Protein 3A01 (pdb70)

Sequence (264 aa):
ARRIGHPYQNRTPPKRKKPRTSFTRIQVAELEKRFHKQKYLASAERAALARGLKMTDAQVKTWFQNRRTKWRRQTAEERRYRTTFTSFQLEELEKAFSRTHYPDVFTREELAMKIGLTEARIQVWFQNRRAKWRKHPYQNRTPPRTSFTRIQVAELEKRFHKQKYLASAERAALARGLKMTDAQVKTWFQNRRTKWRRQTAEERRYRTTFTSFQLEELEKAFSRTHYPDVFTREELAMKIGLTEARIQVWFQNRRAKWRKQEKV

B-factor: mean 56.79, std 14.03, range [27.84, 110.11]

Nearest PDB structures (foldseek):
  3a01-assembly2_E  TM=1.015E+00  e=2.907E-10  Drosophila melanogaster
  2r5z-assembly1_A  TM=8.593E-01  e=3.921E-05  Drosophila melanogaster
  2r5y-assembly1_A  TM=8.671E-01  e=7.614E-05  Drosophila melanogaster
  1p7j-assembly1_A  TM=9.303E-01  e=2.353E-04  Drosophila melanogaster
  5zjr-assembly1_A  TM=8.485E-01  e=2.060E-04  Drosophila melanogaster

Organism: Drosophila melanogaster (NCBI:txid7227)

Radius of gyration: 27.26 Å; Cα contacts (8 Å, |Δi|>4): 122; chains: 4; bounding box: 63×72×44 Å

Solvent-accessible surface area: 20828 Å² total; per-residue (Å²): 149,108,213,97,65,126,84,93,77,123,114,121,56,38,150,94,178,140,98,206,73,99,54,78,206,122,30,52,59,73,0,66,143,54,4,151,162,54,54,130,26,66,71,81,55,46,27,50,22,3,168,62,29,188,18,82,63,70,47,0,119,73,34,6,86,93,36,25,74,97,80,110,90,86,80,86,63,196,281,231,187,196,34,118,59,75,99,102,14,74,98,14,0,75,97,8,6,78,162,66,32,52,14,71,38,100,60,36,67,121,18,8,163,129,12,66,25,67,39,12,68,0,66,48,26,3,78,97,42,40,46,130,96,70,155,179,67,114,81,124,114,130,90,177,264,109,100,58,80,205,120,28,59,56,76,0,66,118,64,8,157,149,50,55,126,37,60,87,80,65,45,42,65,18,7,193,60,25,194,13,84,54,56,49,0,119,69,34,5,86,93,38,24,79,100,89,106,94,77,76,93,64,186,287,231,188,206,46,121,48,86,89,109,18,74,103,28,0,63,106,26,7,29,55,34,19,70,18,77,66,154,53,28,86,101,14,5,169,122,9,61,40,49,43,16,58,0,73,60,28,1,87,93,21,38,42,95,71,122,167,24,17,127,88

InterPro domains:
  IPR001356 Homeodomain [PF00046] (186-242)
  IPR001356 Homeodomain [PS50071] (183-243)
  IPR001356 Homeodomain [SM00389] (185-247)
  IPR001356 Homeodomain [cd00086] (186-243)
  IPR009057 Homedomain-like superfamily [SSF46689] (174-243)
  IPR017970 Homeobox, conserved site [PS00027] (218-241)
  IPR020479 Homeodomain, metazoa [PR00024] (207-218)
  IPR020479 Homeodomain, metazoa [PR00024] (222-232)
  IPR020479 Homeodomain, metazoa [PR00024] (232-241)
  IPR042247 T-cell leukemia homeobox protein 1/2/3 [PTHR45921] (30-305)

Structure (mmCIF, N/CA/C/O backbone):
data_3A01
#
_entry.id   3A01
#
_cell.length_a   70.930
_cell.length_b   85.400
_cell.length_c   110.680
_cell.angle_alpha   90.00
_cell.angle_beta   90.00
_cell.angle_gamma   90.00
#
_symmetry.space_group_name_H-M   'P 21 21 21'
#
loop_
_entity.id
_entity.type
_entity.pdbx_description
1 polymer 'Homeodomain-containing protein'
2 polymer 'Homeobox protein aristaless'
3 polymer "5'-D(*GP*GP*CP*TP*TP*AP*AP*TP*TP*AP*AP*TP*TP*GP*CP*GP*G)-3'"
4 polymer "5'-D(*CP*CP*GP*CP*AP*AP*TP*TP*AP*AP*TP*TP*AP*AP*GP*CP*C)-3'"
#
loop_
_atom_site.group_PDB
_atom_site.id
_atom_site.type_symbol
_atom_site.label_atom_id
_atom_site.label_alt_id
_atom_site.label_comp_id
_atom_site.label_asym_id
_atom_site.label_entity_id
_atom_site.label_seq_id
_atom_site.pdbx_PDB_ins_code
_atom_site.Cartn_x
_atom_site.Cartn_y
_atom_site.Cartn_z
_atom_site.occupancy
_atom_site.B_iso_or_equiv
_atom_site.auth_seq_id
_atom_site.auth_comp_id
_atom_site.auth_asym_id
_atom_site.auth_atom_id
_atom_site.pdbx_PDB_model_num
ATOM 1 N N . ALA A 1 2 ? 11.141 -9.005 1.982 1.00 78.07 170 ALA A N 1
ATOM 2 C CA . ALA A 1 2 ? 10.254 -10.149 1.619 1.00 77.80 170 ALA A CA 1
ATOM 3 C C . ALA A 1 2 ? 10.817 -10.803 0.370 1.00 77.56 170 ALA A C 1
ATOM 4 O O . ALA A 1 2 ? 10.769 -10.227 -0.719 1.00 77.98 170 ALA A O 1
ATOM 6 N N . ARG A 1 3 ? 11.386 -11.994 0.547 1.00 76.86 171 ARG A N 1
ATOM 7 C CA . ARG A 1 3 ? 11.881 -12.810 -0.556 1.00 75.72 171 ARG A CA 1
ATOM 8 C C . ARG A 1 3 ? 11.842 -14.256 -0.095 1.00 75.14 171 ARG A C 1
ATOM 9 O O . ARG A 1 3 ? 11.561 -15.176 -0.867 1.00 75.26 171 ARG A O 1
ATOM 17 N N . ARG A 1 4 ? 12.135 -14.430 1.188 1.00 74.25 172 ARG A N 1
ATOM 18 C CA . ARG A 1 4 ? 12.015 -15.711 1.883 1.00 73.28 172 ARG A CA 1
ATOM 19 C C . ARG A 1 4 ? 12.416 -16.917 1.020 1.00 71.70 172 ARG A C 1
ATOM 20 O O . ARG A 1 4 ? 11.630 -17.824 0.760 1.00 71.61 172 ARG A O 1
ATOM 28 N N . ILE A 1 5 ? 13.674 -16.858 0.583 1.00 69.63 173 ILE A N 1
ATOM 29 C CA . ILE A 1 5 ? 14.401 -17.908 -0.132 1.00 67.43 173 ILE A CA 1
ATOM 30 C C . ILE A 1 5 ? 14.631 -19.173 0.721 1.00 65.07 173 ILE A C 1
ATOM 31 O O . ILE A 1 5 ? 14.808 -19.092 1.937 1.00 65.23 173 ILE A O 1
ATOM 36 N N . GLY A 1 6 ? 14.634 -20.336 0.075 1.00 62.41 174 GLY A N 1
ATOM 37 C CA . GLY A 1 6 ? 14.749 -21.616 0.787 1.00 59.25 174 GLY A CA 1
ATOM 38 C C . GLY A 1 6 ? 16.000 -22.377 0.418 1.00 56.73 174 GLY A C 1
ATOM 39 O O . GLY A 1 6 ? 16.986 -21.774 0.052 1.00 56.69 174 GLY A O 1
ATOM 40 N N . HIS A 1 7 ? 15.948 -23.704 0.487 1.00 54.70 175 HIS A N 1
ATOM 41 C CA . HIS A 1 7 ? 17.150 -24.546 0.348 1.00 52.62 175 HIS A CA 1
ATOM 42 C C . HIS A 1 7 ? 17.413 -25.193 -1.033 1.00 51.93 175 HIS A C 1
ATOM 43 O O . HIS A 1 7 ? 16.508 -25.735 -1.673 1.00 51.67 175 HIS A O 1
ATOM 50 N N . PRO A 1 8 ? 18.676 -25.175 -1.471 1.00 51.49 176 PRO A N 1
ATOM 51 C CA . PRO A 1 8 ? 19.054 -25.590 -2.827 1.00 51.08 176 PRO A CA 1
ATOM 52 C C . PRO A 1 8 ? 18.851 -27.083 -3.042 1.00 50.75 176 PRO A C 1
ATOM 53 O O . PRO A 1 8 ? 18.945 -27.849 -2.093 1.00 50.92 176 PRO A O 1
ATOM 57 N N . TYR A 1 9 ? 18.586 -27.478 -4.285 1.00 50.88 177 TYR A N 1
ATOM 58 C CA . TYR A 1 9 ? 18.110 -28.829 -4.611 1.00 51.35 177 TYR A CA 1
ATOM 59 C C . TYR A 1 9 ? 19.170 -29.932 -4.587 1.00 51.85 177 TYR A C 1
ATOM 60 O O . TYR A 1 9 ? 18.902 -31.062 -4.152 1.00 51.18 177 TYR A O 1
ATOM 69 N N . GLN A 1 10 ? 20.363 -29.608 -5.079 1.00 52.81 178 GLN A N 1
ATOM 70 C CA . GLN A 1 10 ? 21.474 -30.577 -5.049 1.00 54.01 178 GLN A CA 1
ATOM 71 C C . GLN A 1 10 ? 21.777 -31.144 -3.656 1.00 54.04 178 GLN A C 1
ATOM 72 O O . GLN A 1 10 ? 22.140 -32.314 -3.540 1.00 54.42 178 GLN A O 1
ATOM 78 N N . ASN A 1 11 ? 21.602 -30.336 -2.611 1.00 53.86 179 ASN A N 1
ATOM 79 C CA . ASN A 1 11 ? 21.805 -30.818 -1.250 1.00 53.89 179 ASN A CA 1
ATOM 80 C C . ASN A 1 11 ? 20.737 -31.746 -0.721 1.00 54.10 179 ASN A C 1
ATOM 81 O O . ASN A 1 11 ? 20.940 -32.372 0.309 1.00 54.55 179 ASN A O 1
ATOM 86 N N . ARG A 1 12 ? 19.599 -31.829 -1.392 1.00 54.14 180 ARG A N 1
ATOM 87 C CA . ARG A 1 12 ? 18.542 -32.690 -0.902 1.00 54.60 180 ARG A CA 1
ATOM 88 C C . ARG A 1 12 ? 18.907 -34.127 -1.222 1.00 55.12 180 ARG A C 1
ATOM 89 O O . ARG A 1 12 ? 19.666 -34.370 -2.156 1.00 55.20 180 ARG A O 1
ATOM 97 N N . THR A 1 13 ? 18.394 -35.072 -0.435 1.00 55.81 181 THR A N 1
ATOM 98 C CA . THR A 1 13 ? 18.485 -36.477 -0.804 1.00 56.77 181 THR A CA 1
ATOM 99 C C . THR A 1 13 ? 17.628 -36.709 -2.052 1.00 57.61 181 THR A C 1
ATOM 100 O O . THR A 1 13 ? 16.513 -36.204 -2.140 1.00 57.83 181 THR A O 1
ATOM 104 N N . PRO A 1 14 ? 18.153 -37.452 -3.034 1.00 58.57 182 PRO A N 1
ATOM 105 C CA . PRO A 1 14 ? 17.368 -37.740 -4.215 1.00 59.59 182 PRO A CA 1
ATOM 106 C C . PRO A 1 14 ? 15.960 -38.256 -3.913 1.00 60.80 182 PRO A C 1
ATOM 107 O O . PRO A 1 14 ? 15.780 -39.054 -2.999 1.00 60.58 182 PRO A O 1
ATOM 111 N N . PRO A 1 15 ? 14.963 -37.768 -4.673 1.00 62.28 183 PRO A N 1
ATOM 112 C CA . PRO A 1 15 ? 13.558 -38.147 -4.572 1.00 63.26 183 PRO A CA 1
ATOM 113 C C . PRO A 1 15 ? 13.337 -39.628 -4.692 1.00 64.41 183 PRO A C 1
ATOM 114 O O . PRO A 1 15 ? 14.217 -40.341 -5.163 1.00 65.05 183 PRO A O 1
ATOM 118 N N . LYS A 1 16 ? 12.172 -40.078 -4.235 1.00 65.69 184 LYS A N 1
ATOM 119 C CA . LYS A 1 16 ? 11.683 -41.408 -4.529 1.00 67.01 184 LYS A CA 1
ATOM 120 C C . LYS A 1 16 ? 10.320 -41.295 -5.190 1.00 67.71 184 LYS A C 1
ATOM 121 O O . LYS A 1 16 ? 9.291 -41.364 -4.524 1.00 67.80 184 LYS A O 1
ATOM 127 N N . ARG A 1 17 ? 10.310 -41.098 -6.503 1.00 68.92 185 ARG A N 1
ATOM 128 C CA . ARG A 1 17 ? 9.044 -41.040 -7.222 1.00 70.27 185 ARG A CA 1
ATOM 129 C C . ARG A 1 17 ? 8.441 -42.437 -7.401 1.00 71.44 185 ARG A C 1
ATOM 130 O O . ARG A 1 17 ? 8.811 -43.180 -8.316 1.00 71.91 185 ARG A O 1
ATOM 138 N N . LYS A 1 18 ? 7.526 -42.798 -6.506 1.00 72.79 186 LYS A N 1
ATOM 139 C CA . LYS A 1 18 ? 6.811 -44.071 -6.622 1.00 74.02 186 LYS A CA 1
ATOM 140 C C . LYS A 1 18 ? 5.303 -43.960 -6.299 1.00 74.32 186 LYS A C 1
ATOM 141 O O . LYS A 1 18 ? 4.908 -44.028 -5.132 1.00 74.35 186 LYS A O 1
ATOM 147 N N . LYS A 1 19 ? 4.465 -43.712 -7.311 1.00 74.76 187 LYS A N 1
ATOM 148 C CA . LYS A 1 19 ? 4.886 -43.225 -8.635 1.00 75.31 187 LYS A CA 1
ATOM 149 C C . LYS A 1 19 ? 3.747 -42.650 -9.514 1.00 75.44 187 LYS A C 1
ATOM 150 O O . LYS A 1 19 ? 3.805 -41.472 -9.899 1.00 75.56 187 LYS A O 1
ATOM 156 N N . PRO A 1 20 ? 2.681 -43.451 -9.765 1.00 75.30 188 PRO A N 1
ATOM 157 C CA . PRO A 1 20 ? 2.023 -43.432 -11.086 1.00 75.11 188 PRO A CA 1
ATOM 158 C C . PRO A 1 20 ? 1.708 -42.020 -11.583 1.00 74.79 188 PRO A C 1
ATOM 159 O O . PRO A 1 20 ? 1.244 -41.184 -10.802 1.00 74.78 188 PRO A O 1
ATOM 163 N N . ARG A 1 21 ? 1.984 -41.754 -12.860 1.00 74.14 189 ARG A N 1
ATOM 164 C CA . ARG A 1 21 ? 1.728 -40.433 -13.407 1.00 73.65 189 ARG A CA 1
ATOM 165 C C . ARG A 1 21 ? 0.242 -40.242 -13.674 1.00 72.98 189 ARG A C 1
ATOM 166 O O . ARG A 1 21 ? -0.238 -40.565 -14.761 1.00 73.09 189 ARG A O 1
ATOM 174 N N . THR A 1 22 ? -0.481 -39.714 -12.690 1.00 71.93 190 THR A N 1
ATOM 175 C CA . THR A 1 22 ? -1.907 -39.412 -12.870 1.00 71.02 190 THR A CA 1
ATOM 176 C C . THR A 1 22 ? -2.138 -38.113 -13.666 1.00 70.02 190 THR A C 1
ATOM 177 O O . THR A 1 22 ? -1.240 -37.273 -13.811 1.00 70.01 190 THR A O 1
ATOM 181 N N . SER A 1 23 ? -3.342 -37.986 -14.203 1.00 68.58 191 SER A N 1
ATOM 182 C CA . SER A 1 23 ? -3.766 -36.793 -14.891 1.00 67.39 191 SER A CA 1
ATOM 183 C C . SER A 1 23 ? -5.234 -36.662 -14.597 1.00 66.72 191 SER A C 1
ATOM 184 O O . SER A 1 23 ? -6.009 -37.550 -14.932 1.00 66.98 191 SER A O 1
ATOM 187 N N . PHE A 1 24 ? -5.621 -35.564 -13.960 1.00 65.76 192 PHE A N 1
ATOM 188 C CA . PHE A 1 24 ? -7.008 -35.392 -13.519 1.00 64.47 192 PHE A CA 1
ATOM 189 C C . PHE A 1 24 ? -7.926 -35.094 -14.697 1.00 64.34 192 PHE A C 1
ATOM 190 O O . PHE A 1 24 ? -7.516 -34.431 -15.644 1.00 64.13 192 PHE A O 1
ATOM 198 N N . THR A 1 25 ? -9.149 -35.621 -14.635 1.00 64.49 193 THR A N 1
ATOM 199 C CA . THR A 1 25 ? -10.165 -35.474 -15.692 1.00 64.66 193 THR A CA 1
ATOM 200 C C . THR A 1 25 ? -10.615 -34.031 -15.750 1.00 64.72 193 THR A C 1
ATOM 201 O O . THR A 1 25 ? -10.493 -33.322 -14.755 1.00 65.21 193 THR A O 1
ATOM 205 N N . ARG A 1 26 ? -11.167 -33.593 -16.877 1.00 64.54 194 ARG A N 1
ATOM 206 C CA . ARG A 1 26 ? -11.490 -32.174 -17.005 1.00 64.80 194 ARG A CA 1
ATOM 207 C C . ARG A 1 26 ? -12.546 -31.719 -16.018 1.00 63.76 194 ARG A C 1
ATOM 208 O O . ARG A 1 26 ? -12.531 -30.558 -15.607 1.00 64.07 194 ARG A O 1
ATOM 216 N N . ILE A 1 27 ? -13.429 -32.630 -15.612 1.00 62.47 195 ILE A N 1
ATOM 217 C CA . ILE A 1 27 ? -14.419 -32.296 -14.583 1.00 61.58 195 ILE A CA 1
ATOM 218 C C . ILE A 1 27 ? -13.706 -32.091 -13.244 1.00 60.44 195 ILE A C 1
ATOM 219 O O . ILE A 1 27 ? -13.850 -31.021 -12.630 1.00 60.29 195 ILE A O 1
ATOM 224 N N . GLN A 1 28 ? -12.922 -33.094 -12.821 1.00 58.95 196 GLN A N 1
ATOM 225 C CA . GLN A 1 28 ? -12.028 -32.962 -11.672 1.00 57.28 196 GLN A CA 1
ATOM 226 C C . GLN A 1 28 ? -11.331 -31.607 -11.754 1.00 57.40 196 GLN A C 1
ATOM 227 O O . GLN A 1 28 ? -11.395 -30.807 -10.825 1.00 57.49 196 GLN A O 1
ATOM 233 N N . VAL A 1 29 ? -10.709 -31.317 -12.889 1.00 56.92 197 VAL A N 1
ATOM 234 C CA . VAL A 1 29 ? -9.977 -30.067 -13.011 1.00 56.55 197 VAL A CA 1
ATOM 235 C C . VAL A 1 29 ? -10.898 -28.854 -12.863 1.00 56.67 197 VAL A C 1
ATOM 236 O O . VAL A 1 29 ? -10.670 -28.021 -12.001 1.00 57.00 197 VAL A O 1
ATOM 240 N N . ALA A 1 30 ? -11.947 -28.779 -13.672 1.00 56.56 198 ALA A N 1
ATOM 241 C CA . ALA A 1 30 ? -12.803 -27.598 -13.684 1.00 56.63 198 ALA A CA 1
ATOM 242 C C . ALA A 1 30 ? -13.486 -27.320 -12.335 1.00 56.77 198 ALA A C 1
ATOM 243 O O . ALA A 1 30 ? -13.780 -26.163 -12.028 1.00 56.85 198 ALA A O 1
ATOM 245 N N . GLU A 1 31 ? -13.725 -28.364 -11.536 1.00 56.65 199 GLU A N 1
ATOM 246 C CA . GLU A 1 31 ? -14.236 -28.172 -10.173 1.00 56.87 199 GLU A CA 1
ATOM 247 C C . GLU A 1 31 ? -13.184 -27.529 -9.289 1.00 56.38 199 GLU A C 1
ATOM 248 O O . GLU A 1 31 ? -13.479 -26.604 -8.522 1.00 56.39 199 GLU A O 1
ATOM 254 N N . LEU A 1 32 ? -11.962 -28.046 -9.391 1.00 55.68 200 LEU A N 1
ATOM 255 C CA . LEU A 1 32 ? -10.843 -27.531 -8.633 1.00 55.22 200 LEU A CA 1
ATOM 256 C C . LEU A 1 32 ? -10.676 -26.036 -8.953 1.00 55.25 200 LEU A C 1
ATOM 257 O O . LEU A 1 32 ? -10.624 -25.194 -8.058 1.00 55.07 200 LEU A O 1
ATOM 262 N N . GLU A 1 33 ? -10.674 -25.699 -10.231 1.00 55.35 201 GLU A N 1
ATOM 263 C CA . GLU A 1 33 ? -10.541 -24.310 -10.634 1.00 55.75 201 GLU A CA 1
ATOM 264 C C . GLU A 1 33 ? -11.689 -23.446 -10.092 1.00 55.47 201 GLU A C 1
ATOM 265 O O . GLU A 1 33 ? -11.497 -22.285 -9.731 1.00 55.10 201 GLU A O 1
ATOM 271 N N . LYS A 1 34 ? -12.878 -24.036 -10.025 1.00 55.59 202 LYS A N 1
ATOM 272 C CA . LYS A 1 34 ? -14.072 -23.315 -9.601 1.00 55.67 202 LYS A CA 1
ATOM 273 C C . LYS A 1 34 ? -13.929 -22.958 -8.128 1.00 55.08 202 LYS A C 1
ATOM 274 O O . LYS A 1 34 ? -14.068 -21.790 -7.754 1.00 55.48 202 LYS A O 1
ATOM 280 N N . ARG A 1 35 ? -13.606 -23.954 -7.304 1.00 54.18 203 ARG A N 1
ATOM 281 C CA . ARG A 1 35 ? -13.301 -23.711 -5.897 1.00 53.32 203 ARG A CA 1
ATOM 282 C C . ARG A 1 35 ? -12.161 -22.710 -5.705 1.00 53.42 203 ARG A C 1
ATOM 283 O O . ARG A 1 35 ? -12.196 -21.880 -4.789 1.00 53.37 203 ARG A O 1
ATOM 291 N N . PHE A 1 36 ? -11.154 -22.789 -6.573 1.00 53.22 204 PHE A N 1
ATOM 292 C CA . PHE A 1 36 ? -9.968 -21.963 -6.428 1.00 52.93 204 PHE A CA 1
ATOM 293 C C . PHE A 1 36 ? -10.316 -20.501 -6.521 1.00 53.27 204 PHE A C 1
ATOM 294 O O . PHE A 1 36 ? -9.746 -19.666 -5.794 1.00 53.43 204 PHE A O 1
ATOM 302 N N . HIS A 1 37 ? -11.261 -20.212 -7.415 1.00 53.14 205 HIS A N 1
ATOM 303 C CA . HIS A 1 37 ? -11.691 -18.857 -7.698 1.00 53.00 205 HIS A CA 1
ATOM 304 C C . HIS A 1 37 ? -12.266 -18.181 -6.467 1.00 51.67 205 HIS A C 1
ATOM 305 O O . HIS A 1 37 ? -12.045 -16.996 -6.253 1.00 51.75 205 HIS A O 1
ATOM 312 N N . LYS A 1 38 ? -12.979 -18.923 -5.639 1.00 50.09 206 LYS A N 1
ATOM 313 C CA . LYS A 1 38 ? -13.526 -18.285 -4.454 1.00 48.90 206 LYS A CA 1
ATOM 314 C C . LYS A 1 38 ? -12.775 -18.562 -3.144 1.00 48.05 206 LYS A C 1
ATOM 315 O O . LYS A 1 38 ? -13.096 -17.980 -2.104 1.00 47.79 206 LYS A O 1
ATOM 321 N N . GLN A 1 39 ? -11.767 -19.433 -3.194 1.00 47.20 207 GLN A N 1
ATOM 322 C CA . GLN A 1 39 ? -11.073 -19.876 -1.971 1.00 46.55 207 GLN A CA 1
ATOM 323 C C . GLN A 1 39 ? -9.649 -20.326 -2.298 1.00 46.10 207 GLN A C 1
ATOM 324 O O . GLN A 1 39 ? -9.448 -21.423 -2.806 1.00 46.78 207 GLN A O 1
ATOM 330 N N . LYS A 1 40 ? -8.658 -19.495 -2.027 1.00 45.31 208 LYS A N 1
ATOM 331 C CA . LYS A 1 40 ? -7.299 -19.839 -2.435 1.00 44.75 208 LYS A CA 1
ATOM 332 C C . LYS A 1 40 ? -6.639 -20.816 -1.460 1.00 44.14 208 LYS A C 1
ATOM 333 O O . LYS A 1 40 ? -5.689 -21.502 -1.806 1.00 44.08 208 LYS A O 1
ATOM 339 N N . TYR A 1 41 ? -7.145 -20.889 -0.243 1.00 43.42 209 TYR A N 1
ATOM 340 C CA . TYR A 1 41 ? -6.594 -21.812 0.715 1.00 43.24 209 TYR A CA 1
ATOM 341 C C . TYR A 1 41 ? -7.694 -22.721 1.253 1.00 43.46 209 TYR A C 1
ATOM 342 O O . TYR A 1 41 ? -8.843 -22.311 1.384 1.00 44.24 209 TYR A O 1
ATOM 351 N N . LEU A 1 42 ? -7.347 -23.964 1.552 1.00 42.98 210 LEU A N 1
ATOM 352 C CA . LEU A 1 42 ? -8.324 -24.892 2.030 1.00 42.44 210 LEU A CA 1
ATOM 353 C C . LEU A 1 42 ? -7.834 -25.446 3.332 1.00 42.69 210 LEU A C 1
ATOM 354 O O . LEU A 1 42 ? -6.701 -25.875 3.433 1.00 43.13 210 LEU A O 1
ATOM 359 N N . ALA A 1 43 ? -8.680 -25.401 4.352 1.00 42.99 211 ALA A N 1
ATOM 360 C CA . ALA A 1 43 ? -8.377 -26.060 5.605 1.00 43.01 211 ALA A CA 1
ATOM 361 C C . ALA A 1 43 ? -8.431 -27.563 5.348 1.00 43.33 211 ALA A C 1
ATOM 362 O O . ALA A 1 43 ? -9.000 -28.004 4.339 1.00 42.79 211 ALA A O 1
ATOM 364 N N . SER A 1 44 ? -7.858 -28.340 6.264 1.00 43.63 212 SER A N 1
ATOM 365 C CA . SER A 1 44 ? -7.738 -29.766 6.039 1.00 44.45 212 SER A CA 1
ATOM 366 C C . SER A 1 44 ? -9.093 -30.481 5.927 1.00 44.90 212 SER A C 1
ATOM 367 O O . SER A 1 44 ? -9.342 -31.129 4.922 1.00 45.44 212 SER A O 1
ATOM 370 N N . ALA A 1 45 ? -9.985 -30.339 6.900 1.00 45.57 213 ALA A N 1
ATOM 371 C CA . ALA A 1 45 ? -11.306 -30.983 6.789 1.00 46.58 213 ALA A CA 1
ATOM 372 C C . ALA A 1 45 ? -12.002 -30.693 5.457 1.00 47.15 213 ALA A C 1
ATOM 373 O O . ALA A 1 45 ? -12.620 -31.584 4.862 1.00 47.45 213 ALA A O 1
ATOM 375 N N . GLU A 1 46 ? -11.895 -29.463 4.969 1.00 47.74 214 GLU A N 1
ATOM 376 C CA . GLU A 1 46 ? -12.632 -29.126 3.761 1.00 48.54 214 GLU A CA 1
ATOM 377 C C . GLU A 1 46 ? -11.873 -29.557 2.533 1.00 48.55 214 GLU A C 1
ATOM 378 O O . GLU A 1 46 ? -12.426 -29.612 1.438 1.00 49.03 214 GLU A O 1
ATOM 384 N N . ARG A 1 47 ? -10.602 -29.859 2.716 1.00 48.66 215 ARG A N 1
ATOM 385 C CA . ARG A 1 47 ? -9.826 -30.423 1.634 1.00 49.36 215 ARG A CA 1
ATOM 386 C C . ARG A 1 47 ? -10.283 -31.880 1.499 1.00 49.52 215 ARG A C 1
ATOM 387 O O . ARG A 1 47 ? -10.614 -32.354 0.413 1.00 48.81 215 ARG A O 1
ATOM 395 N N . ALA A 1 48 ? -10.331 -32.554 2.643 1.00 50.31 216 ALA A N 1
ATOM 396 C CA . ALA A 1 48 ? -10.826 -33.918 2.745 1.00 50.86 216 ALA A CA 1
ATOM 397 C C . ALA A 1 48 ? -12.144 -34.041 1.979 1.00 51.05 216 ALA A C 1
ATOM 398 O O . ALA A 1 48 ? -12.275 -34.896 1.097 1.00 51.30 216 ALA A O 1
ATOM 400 N N . ALA A 1 49 ? -13.092 -33.150 2.265 1.00 51.06 217 ALA A N 1
ATOM 401 C CA . ALA A 1 49 ? -14.392 -33.215 1.594 1.00 50.85 217 ALA A CA 1
ATOM 402 C C . ALA A 1 49 ? -14.251 -32.968 0.124 1.00 50.35 217 ALA A C 1
ATOM 403 O O . ALA A 1 49 ? -14.863 -33.655 -0.658 1.00 50.94 217 ALA A O 1
ATOM 405 N N . LEU A 1 50 ? -13.446 -31.999 -0.274 1.00 50.08 218 LEU A N 1
ATOM 406 C CA . LEU A 1 50 ? -13.369 -31.711 -1.697 1.00 50.00 218 LEU A CA 1
ATOM 407 C C . LEU A 1 50 ? -12.858 -32.933 -2.449 1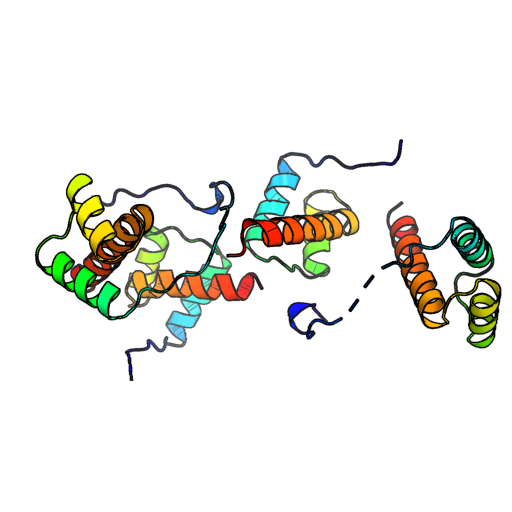.00 50.33 218 LEU A C 1
ATOM 408 O O . LEU A 1 50 ? -13.369 -33.274 -3.516 1.00 50.36 218 LEU A O 1
ATOM 413 N N . ALA A 1 51 ? -11.882 -33.614 -1.856 1.00 50.90 219 ALA A N 1
ATOM 414 C CA . ALA A 1 51 ? -11.269 -34.786 -2.467 1.00 51.22 219 ALA A CA 1
ATOM 415 C C . ALA A 1 51 ? -12.259 -35.919 -2.527 1.00 51.75 219 ALA A C 1
ATOM 416 O O . ALA A 1 51 ? -12.491 -36.518 -3.591 1.00 51.60 219 ALA A O 1
ATOM 418 N N . ARG A 1 52 ? -12.861 -36.190 -1.377 1.00 52.34 220 ARG A N 1
ATOM 419 C CA . ARG A 1 52 ? -13.743 -37.318 -1.242 1.00 53.28 220 ARG A CA 1
ATOM 420 C C . ARG A 1 52 ? -14.858 -37.213 -2.271 1.00 53.26 220 ARG A C 1
ATOM 421 O O . ARG A 1 52 ? -15.375 -38.229 -2.722 1.00 53.74 220 ARG A O 1
ATOM 429 N N . GLY A 1 53 ? -15.176 -35.989 -2.686 1.00 53.00 221 GLY A N 1
ATOM 430 C CA . GLY A 1 53 ? -16.260 -35.753 -3.641 1.00 52.80 221 GLY A CA 1
ATOM 431 C C . GLY A 1 53 ? -15.802 -35.582 -5.068 1.00 53.03 221 GLY A C 1
ATOM 432 O O . GLY A 1 53 ? -16.605 -35.313 -5.963 1.00 52.81 221 GLY A O 1
ATOM 433 N N . LEU A 1 54 ? -14.497 -35.717 -5.282 1.00 53.27 222 LEU A N 1
ATOM 434 C CA . LEU A 1 54 ? -13.938 -35.722 -6.632 1.00 53.06 222 LEU A CA 1
ATOM 435 C C . LEU A 1 54 ? -13.129 -36.996 -6.836 1.00 52.98 222 LEU A C 1
ATOM 436 O O . LEU A 1 54 ? -12.403 -37.142 -7.819 1.00 52.55 222 LEU A O 1
ATOM 441 N N . LYS A 1 55 ? -13.288 -37.911 -5.881 1.00 53.32 223 LYS A N 1
ATOM 442 C CA . LYS A 1 55 ? -12.582 -39.199 -5.834 1.00 53.66 223 LYS A CA 1
ATOM 443 C C . LYS A 1 55 ? -11.107 -39.047 -6.194 1.00 53.13 223 LYS A C 1
ATOM 444 O O . LYS A 1 55 ? -10.581 -39.731 -7.087 1.00 53.04 223 LYS A O 1
ATOM 450 N N . MET A 1 56 ? -10.470 -38.109 -5.496 1.00 52.10 224 MET A N 1
ATOM 451 C CA . MET A 1 56 ? -9.042 -37.958 -5.509 1.00 51.29 224 MET A CA 1
ATOM 452 C C . MET A 1 56 ? -8.596 -38.209 -4.096 1.00 51.28 224 MET A C 1
ATOM 453 O O . MET A 1 56 ? -9.427 -38.225 -3.195 1.00 51.17 224 MET A O 1
ATOM 458 N N . THR A 1 57 ? -7.295 -38.410 -3.898 1.00 51.42 225 THR A N 1
ATOM 459 C CA . THR A 1 57 ? -6.717 -38.498 -2.549 1.00 51.73 225 THR A CA 1
ATOM 460 C C . THR A 1 57 ? -6.546 -37.111 -1.927 1.00 52.00 225 THR A C 1
ATOM 461 O O . THR A 1 57 ? -6.666 -36.069 -2.612 1.00 52.24 225 THR A O 1
ATOM 465 N N . ASP A 1 58 ? -6.241 -37.112 -0.632 1.00 51.84 226 ASP A N 1
ATOM 466 C CA . ASP A 1 58 ? -5.898 -35.896 0.078 1.00 51.63 226 ASP A CA 1
ATOM 467 C C . ASP A 1 58 ? -4.645 -35.237 -0.500 1.00 50.95 226 ASP A C 1
ATOM 468 O O . ASP A 1 58 ? -4.684 -34.060 -0.924 1.00 50.80 226 ASP A O 1
ATOM 473 N N . ALA A 1 59 ? -3.550 -36.004 -0.538 1.00 49.55 227 ALA A N 1
ATOM 474 C CA . ALA A 1 59 ? -2.299 -35.531 -1.123 1.00 48.11 227 ALA A CA 1
ATOM 475 C C . ALA A 1 59 ? -2.543 -34.857 -2.468 1.00 47.16 227 ALA A C 1
ATOM 476 O O . ALA A 1 59 ? -2.012 -33.778 -2.725 1.00 47.28 227 ALA A O 1
ATOM 478 N N . GLN A 1 60 ? -3.382 -35.451 -3.305 1.00 45.66 228 GLN A N 1
ATOM 479 C CA . GLN A 1 60 ? -3.586 -34.887 -4.623 1.00 45.17 228 GLN A CA 1
ATOM 480 C C . GLN A 1 60 ? -4.190 -33.493 -4.626 1.00 44.28 228 GLN A C 1
ATOM 481 O O . GLN A 1 60 ? -3.709 -32.622 -5.352 1.00 43.83 228 GLN A O 1
ATOM 487 N N . VAL A 1 61 ? -5.226 -33.277 -3.815 1.00 43.38 229 VAL A N 1
ATOM 488 C CA . VAL A 1 61 ? -5.878 -31.964 -3.779 1.00 42.43 229 VAL A CA 1
ATOM 489 C C . VAL A 1 61 ? -4.945 -30.963 -3.122 1.00 41.51 229 VAL A C 1
ATOM 490 O O . VAL A 1 61 ? -4.728 -29.873 -3.648 1.00 40.82 229 VAL A O 1
ATOM 494 N N . LYS A 1 62 ? -4.369 -31.352 -1.994 1.00 40.60 230 LYS A N 1
ATOM 495 C CA . LYS A 1 62 ? -3.387 -30.511 -1.371 1.00 40.43 230 LYS A CA 1
ATOM 496 C C . LYS A 1 62 ? -2.300 -30.086 -2.347 1.00 40.51 230 LYS A C 1
ATOM 497 O O . LYS A 1 62 ? -1.889 -28.921 -2.320 1.00 41.35 230 LYS A O 1
ATOM 503 N N . THR A 1 63 ? -1.837 -30.999 -3.206 1.00 39.70 231 THR A N 1
ATOM 504 C CA . THR A 1 63 ? -0.707 -30.673 -4.091 1.00 38.62 231 THR A CA 1
ATOM 505 C C . THR A 1 63 ? -1.189 -29.797 -5.222 1.00 38.04 231 THR A C 1
ATOM 506 O O . THR A 1 63 ? -0.499 -28.852 -5.627 1.00 37.79 231 THR A O 1
ATOM 510 N N . TRP A 1 64 ? -2.380 -30.119 -5.720 1.00 37.28 232 TRP A N 1
ATOM 511 C CA . TRP A 1 64 ? -2.996 -29.357 -6.788 1.00 36.75 232 TRP A CA 1
ATOM 512 C C . TRP A 1 64 ? -3.151 -27.919 -6.340 1.00 37.35 232 TRP A C 1
ATOM 513 O O . TRP A 1 64 ? -2.882 -26.979 -7.091 1.00 37.38 232 TRP A O 1
ATOM 524 N N . PHE A 1 65 ? -3.590 -27.761 -5.098 1.00 38.08 233 PHE A N 1
ATOM 525 C CA . PHE A 1 65 ? -3.814 -26.459 -4.579 1.00 38.40 233 PHE A CA 1
ATOM 526 C C . PHE A 1 65 ? -2.492 -25.744 -4.489 1.00 39.35 233 PHE A C 1
ATOM 527 O O . PHE A 1 65 ? -2.350 -24.648 -5.046 1.00 40.19 233 PHE A O 1
ATOM 535 N N . GLN A 1 66 ? -1.493 -26.388 -3.899 1.00 39.53 234 GLN A N 1
ATOM 536 C CA . GLN A 1 66 ? -0.170 -25.766 -3.862 1.00 40.00 234 GLN A CA 1
ATOM 537 C C . GLN A 1 66 ? 0.332 -25.376 -5.248 1.00 39.89 234 GLN A C 1
ATOM 538 O O . GLN A 1 66 ? 0.882 -24.287 -5.412 1.00 40.34 234 GLN A O 1
ATOM 544 N N . ASN A 1 67 ? 0.133 -26.235 -6.246 1.00 39.63 235 ASN A N 1
ATOM 545 C CA . ASN A 1 67 ? 0.687 -25.954 -7.578 1.00 39.01 235 ASN A CA 1
ATOM 546 C C . ASN A 1 67 ? -0.083 -24.845 -8.261 1.00 39.19 235 ASN A C 1
ATOM 547 O O . ASN A 1 67 ? 0.512 -24.031 -8.990 1.00 39.70 235 ASN A O 1
ATOM 552 N N . ARG A 1 68 ? -1.387 -24.791 -7.993 1.00 38.92 236 ARG A N 1
ATOM 553 C CA . ARG A 1 68 ? -2.237 -23.718 -8.496 1.00 39.54 236 ARG A CA 1
ATOM 554 C C . ARG A 1 68 ? -1.786 -22.339 -7.979 1.00 39.65 236 ARG A C 1
ATOM 555 O O . ARG A 1 68 ? -1.627 -21.410 -8.766 1.00 39.78 236 ARG A O 1
ATOM 563 N N . ARG A 1 69 ? -1.567 -22.221 -6.669 1.00 39.37 237 ARG A N 1
ATOM 564 C CA . ARG A 1 69 ? -1.111 -20.977 -6.064 1.00 39.29 237 ARG A CA 1
ATOM 565 C C . ARG A 1 69 ? 0.214 -20.504 -6.662 1.00 40.04 237 ARG A C 1
ATOM 566 O O . ARG A 1 69 ? 0.434 -19.298 -6.869 1.00 39.45 237 ARG A O 1
ATOM 574 N N . THR A 1 70 ? 1.094 -21.458 -6.953 1.00 40.73 238 THR A N 1
ATOM 575 C CA . THR A 1 70 ? 2.367 -21.110 -7.549 1.00 41.90 238 THR A CA 1
ATOM 576 C C . THR A 1 70 ? 2.093 -20.443 -8.893 1.00 43.64 238 THR A C 1
ATOM 577 O O . THR A 1 70 ? 2.620 -19.358 -9.172 1.00 43.79 238 THR A O 1
ATOM 581 N N . LYS A 1 71 ? 1.238 -21.084 -9.697 1.00 45.04 239 LYS A N 1
ATOM 582 C CA . LYS A 1 71 ? 0.856 -20.572 -11.004 1.00 46.46 239 LYS A CA 1
ATOM 583 C C . LYS A 1 71 ? 0.203 -19.209 -10.834 1.00 47.39 239 LYS A C 1
ATOM 584 O O . LYS A 1 71 ? 0.488 -18.287 -11.573 1.00 47.57 239 LYS A O 1
ATOM 590 N N . TRP A 1 72 ? -0.624 -19.082 -9.812 1.00 49.03 240 TRP A N 1
ATOM 591 C CA . TRP A 1 72 ? -1.413 -17.888 -9.596 1.00 50.95 240 TRP A CA 1
ATOM 592 C C . TRP A 1 72 ? -0.510 -16.686 -9.350 1.00 52.53 240 TRP A C 1
ATOM 593 O O . TRP A 1 72 ? -0.618 -15.692 -10.046 1.00 52.78 240 TRP A O 1
ATOM 604 N N . ARG A 1 73 ? 0.395 -16.801 -8.380 1.00 54.70 241 ARG A N 1
ATOM 605 C CA . ARG A 1 73 ? 1.368 -15.754 -8.077 1.00 56.21 241 ARG A CA 1
ATOM 606 C C . ARG A 1 73 ? 2.284 -15.467 -9.254 1.00 57.78 241 ARG A C 1
ATOM 607 O O . ARG A 1 73 ? 2.430 -14.327 -9.667 1.00 58.09 241 ARG A O 1
ATOM 615 N N . ARG A 1 74 ? 2.884 -16.507 -9.808 1.00 59.95 242 ARG A N 1
ATOM 616 C CA . ARG A 1 74 ? 3.737 -16.354 -10.971 1.00 62.44 242 ARG A CA 1
ATOM 617 C C . ARG A 1 74 ? 2.987 -15.642 -12.091 1.00 64.07 242 ARG A C 1
ATOM 618 O O . ARG A 1 74 ? 3.607 -15.075 -12.992 1.00 64.58 242 ARG A O 1
ATOM 626 N N . GLN A 1 75 ? 1.660 -15.676 -12.049 1.00 65.73 243 GLN A N 1
ATOM 627 C CA . GLN A 1 75 ? 0.889 -14.915 -13.017 1.00 67.46 243 GLN A CA 1
ATOM 628 C C . GLN A 1 75 ? 0.658 -13.516 -12.486 1.00 68.77 243 GLN A C 1
ATOM 629 O O . GLN A 1 75 ? 1.001 -12.549 -13.169 1.00 68.95 243 GLN A O 1
ATOM 635 N N . THR A 1 76 ? 0.100 -13.418 -11.271 1.00 70.26 244 THR A N 1
ATOM 636 C CA . THR A 1 76 ? -0.167 -12.139 -10.615 1.00 71.79 244 THR A CA 1
ATOM 637 C C . 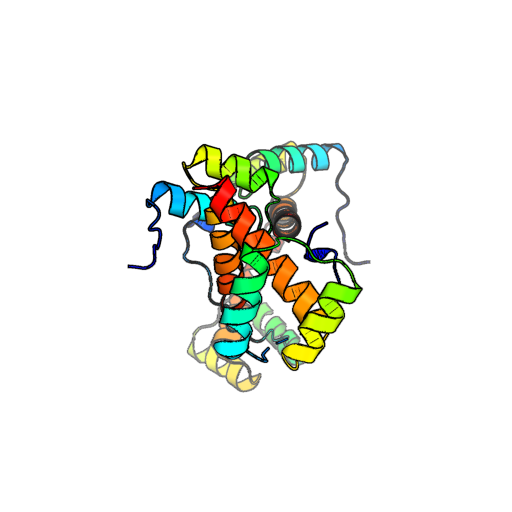THR A 1 76 ? 1.014 -11.241 -10.920 1.00 73.14 244 THR A C 1
ATOM 638 O O . THR A 1 76 ? 0.976 -10.442 -11.862 1.00 73.45 244 THR A O 1
ATOM 642 N N . ALA A 1 77 ? 2.089 -11.419 -10.156 1.00 74.49 245 ALA A N 1
ATOM 643 C CA . ALA A 1 77 ? 3.257 -10.567 -10.271 1.00 75.67 245 ALA A CA 1
ATOM 644 C C . ALA A 1 77 ? 4.076 -10.771 -11.567 1.00 76.65 245 ALA A C 1
ATOM 645 O O . ALA A 1 77 ? 5.232 -10.344 -11.623 1.00 77.14 245 ALA A O 1
ATOM 647 N N . GLU A 1 78 ? 3.495 -11.397 -12.600 1.00 77.56 246 GLU A N 1
ATOM 648 C CA . GLU A 1 78 ? 4.157 -11.472 -13.927 1.00 78.38 246 GLU A CA 1
ATOM 649 C C . GLU A 1 78 ? 3.599 -10.405 -14.885 1.00 79.13 246 GLU A C 1
ATOM 650 O O . GLU A 1 78 ? 3.041 -10.725 -15.938 1.00 79.46 246 GLU A O 1
ATOM 656 N N . GLU A 1 79 ? 3.754 -9.135 -14.509 1.00 79.79 247 GLU A N 1
ATOM 657 C CA . GLU A 1 79 ? 3.350 -8.009 -15.367 1.00 80.21 247 GLU A CA 1
ATOM 658 C C . GLU A 1 79 ? 4.546 -7.212 -15.909 1.00 80.45 247 GLU A C 1
ATOM 659 O O . GLU A 1 79 ? 5.617 -7.160 -15.289 1.00 80.52 247 GLU A O 1
ATOM 665 N N . ARG B 2 7 ? -1.142 -22.332 -31.148 1.00 76.79 86 ARG B N 1
ATOM 666 C CA . ARG B 2 7 ? -1.410 -20.868 -31.095 1.00 76.81 86 ARG B CA 1
ATOM 667 C C . ARG B 2 7 ? -1.248 -20.308 -29.663 1.00 76.02 86 ARG B C 1
ATOM 668 O O . ARG B 2 7 ? -1.255 -19.082 -29.466 1.00 76.19 86 ARG B O 1
ATOM 676 N N . ARG B 2 8 ? -1.092 -21.207 -28.683 1.00 74.90 87 ARG B N 1
ATOM 677 C CA . ARG B 2 8 ? -0.620 -20.862 -27.327 1.00 73.69 87 ARG B CA 1
ATOM 678 C C . ARG B 2 8 ? 0.699 -20.049 -27.417 1.00 73.29 87 ARG B C 1
ATOM 679 O O . ARG B 2 8 ? 1.538 -20.334 -28.288 1.00 73.19 87 ARG B O 1
ATOM 687 N N . TYR B 2 9 ? 0.891 -19.057 -26.538 1.00 72.09 88 TYR B N 1
ATOM 688 C CA . TYR B 2 9 ? 2.113 -18.239 -26.591 1.00 71.15 88 TYR B CA 1
ATOM 689 C C . TYR B 2 9 ? 3.387 -19.095 -26.551 1.00 70.05 88 TYR B C 1
ATOM 690 O O . TYR B 2 9 ? 3.379 -20.196 -25.998 1.00 70.08 88 TYR B O 1
ATOM 699 N N . ARG B 2 10 ? 4.463 -18.598 -27.162 1.00 68.58 89 ARG B N 1
ATOM 700 C CA . ARG B 2 10 ? 5.722 -19.339 -27.253 1.00 67.18 89 ARG B CA 1
ATOM 701 C C . ARG B 2 10 ? 6.888 -18.406 -27.516 1.00 66.60 89 ARG B C 1
ATOM 702 O O . ARG B 2 10 ? 7.031 -17.911 -28.626 1.00 66.81 89 ARG B O 1
ATOM 710 N N . THR B 2 11 ? 7.724 -18.177 -26.503 1.00 65.76 90 THR B N 1
ATOM 711 C CA . THR B 2 11 ? 8.827 -17.228 -26.616 1.00 64.98 90 THR B CA 1
ATOM 712 C C . THR B 2 11 ? 9.878 -17.721 -27.600 1.00 64.74 90 THR B C 1
ATOM 713 O O . THR B 2 11 ? 10.351 -18.858 -27.504 1.00 64.77 90 THR B O 1
ATOM 717 N N . THR B 2 12 ? 10.217 -16.868 -28.566 1.00 64.35 91 THR B N 1
ATOM 718 C CA . THR B 2 12 ? 11.423 -17.055 -29.377 1.00 63.80 91 THR B CA 1
ATOM 719 C C . THR B 2 12 ? 12.509 -16.131 -28.815 1.00 63.01 91 THR B C 1
ATOM 720 O O . THR B 2 12 ? 12.318 -14.916 -28.709 1.00 62.81 91 THR B O 1
ATOM 724 N N . PHE B 2 13 ? 13.634 -16.711 -28.410 1.00 62.17 92 PHE B N 1
ATOM 725 C CA . PHE B 2 13 ? 14.713 -15.918 -27.823 1.00 61.27 92 PHE B CA 1
ATOM 726 C C . PHE B 2 13 ? 15.549 -15.261 -28.918 1.00 61.28 92 PHE B C 1
ATOM 727 O O . PHE B 2 13 ? 15.848 -15.888 -29.939 1.00 61.13 92 PHE B O 1
ATOM 735 N N . THR B 2 14 ? 15.929 -14.004 -28.702 1.00 61.17 93 THR B N 1
ATOM 736 C CA . THR B 2 14 ? 16.917 -13.351 -29.558 1.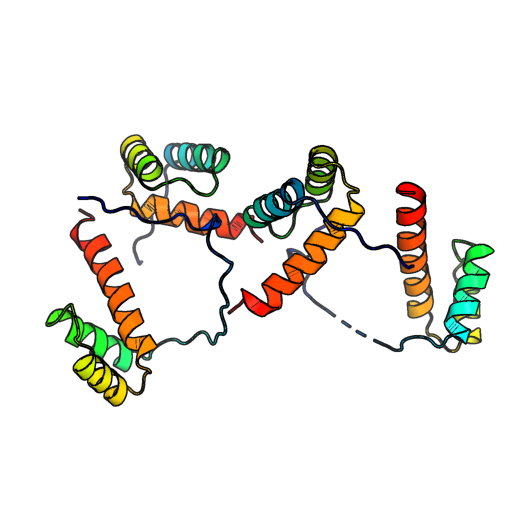00 61.07 93 THR B CA 1
ATOM 737 C C . THR B 2 14 ? 18.193 -14.183 -29.546 1.00 61.04 93 THR B C 1
ATOM 738 O O . THR B 2 14 ? 18.421 -14.998 -28.645 1.00 60.93 93 THR B O 1
ATOM 742 N N . SER B 2 15 ? 19.025 -13.983 -30.557 1.00 61.36 94 SER B N 1
ATOM 743 C CA . SER B 2 15 ? 20.331 -14.630 -30.604 1.00 61.16 94 SER B CA 1
ATOM 744 C C . SER B 2 15 ? 21.258 -14.093 -29.516 1.00 60.59 94 SER B C 1
ATOM 745 O O . SER B 2 15 ? 22.216 -14.765 -29.143 1.00 61.03 94 SER B O 1
ATOM 748 N N . PHE B 2 16 ? 20.964 -12.890 -29.022 1.00 59.85 95 PHE B N 1
ATOM 749 C CA . PHE B 2 16 ? 21.702 -12.287 -27.927 1.00 59.06 95 PHE B CA 1
ATOM 750 C C . PHE B 2 16 ? 21.316 -12.893 -26.591 1.00 59.04 95 PHE B C 1
ATOM 751 O O . PHE B 2 16 ? 22.178 -13.210 -25.770 1.00 59.13 95 PHE B O 1
ATOM 759 N N . GLN B 2 17 ? 20.021 -13.026 -26.341 1.00 58.85 96 GLN B N 1
ATOM 760 C CA . GLN B 2 17 ? 19.608 -13.604 -25.078 1.00 58.71 96 GLN B CA 1
ATOM 761 C C . GLN B 2 17 ? 19.952 -15.112 -25.017 1.00 58.86 96 GLN B C 1
ATOM 762 O O . GLN B 2 17 ? 20.328 -15.631 -23.961 1.00 58.77 96 GLN B O 1
ATOM 768 N N . LEU B 2 18 ? 19.885 -15.798 -26.155 1.00 58.85 97 LEU B N 1
ATOM 769 C CA . LEU B 2 18 ? 20.290 -17.204 -26.218 1.00 59.07 97 LEU B CA 1
ATOM 770 C C . LEU B 2 18 ? 21.775 -17.342 -25.930 1.00 58.66 97 LEU B C 1
ATOM 771 O O . LEU B 2 18 ? 22.238 -18.341 -25.352 1.00 58.89 97 LEU B O 1
ATOM 776 N N . GLU B 2 19 ? 22.513 -16.331 -26.367 1.00 57.99 98 GLU B N 1
ATOM 777 C CA . GLU B 2 19 ? 23.930 -16.195 -26.082 1.00 57.36 98 GLU B CA 1
ATOM 778 C C . GLU B 2 19 ? 24.156 -16.149 -24.577 1.00 56.37 98 GLU B C 1
ATOM 779 O O . GLU B 2 19 ? 24.921 -16.936 -24.034 1.00 56.46 98 GLU B O 1
ATOM 785 N N . GLU B 2 20 ? 23.460 -15.246 -23.900 1.00 55.36 99 GLU B N 1
ATOM 786 C CA . GLU B 2 20 ? 23.676 -15.043 -22.473 1.00 54.30 99 GLU B CA 1
ATOM 787 C C . GLU B 2 20 ? 23.205 -16.197 -21.616 1.00 52.91 99 GLU B C 1
ATOM 788 O O . GLU B 2 20 ? 23.801 -16.472 -20.576 1.00 53.07 99 GLU B O 1
ATOM 794 N N . LEU B 2 21 ? 22.139 -16.863 -22.050 1.00 51.42 100 LEU B N 1
ATOM 795 C CA . LEU B 2 21 ? 21.633 -18.038 -21.355 1.00 50.07 100 LEU B CA 1
ATOM 796 C C . LEU B 2 21 ? 22.649 -19.191 -21.436 1.00 49.64 100 LEU B C 1
ATOM 797 O O . LEU B 2 21 ? 23.003 -19.760 -20.419 1.00 48.43 100 LEU B O 1
ATOM 802 N N . GLU B 2 22 ? 23.154 -19.497 -22.632 1.00 49.63 101 GLU B N 1
ATOM 803 C CA . GLU B 2 22 ? 24.173 -20.550 -22.781 1.00 50.11 101 GLU B CA 1
ATOM 804 C C . GLU B 2 22 ? 25.470 -20.249 -22.025 1.00 49.98 101 GLU B C 1
ATOM 805 O O . GLU B 2 22 ? 26.112 -21.161 -21.485 1.00 50.12 101 GLU B O 1
ATOM 811 N N . LYS B 2 23 ? 25.845 -18.974 -21.965 1.00 50.06 102 LYS B N 1
ATOM 812 C CA . LYS B 2 23 ? 27.066 -18.559 -21.264 1.00 49.98 102 LYS B CA 1
ATOM 813 C C . LYS B 2 23 ? 26.922 -18.757 -19.761 1.00 49.90 102 LYS B C 1
ATOM 814 O O . LYS B 2 23 ? 27.871 -19.164 -19.094 1.00 50.30 102 LYS B O 1
ATOM 820 N N . ALA B 2 24 ? 25.734 -18.455 -19.235 1.00 49.57 103 ALA B N 1
ATOM 821 C CA . ALA B 2 24 ? 25.433 -18.627 -17.812 1.00 49.19 103 ALA B CA 1
ATOM 822 C C . ALA B 2 24 ? 25.327 -20.103 -17.447 1.00 49.04 103 ALA B C 1
ATOM 823 O O . ALA B 2 24 ? 25.865 -20.545 -16.444 1.00 48.75 103 ALA B O 1
ATOM 825 N N . PHE B 2 25 ? 24.626 -20.859 -18.280 1.00 49.47 104 PHE B N 1
ATOM 826 C CA . PHE B 2 25 ? 24.478 -22.281 -18.082 1.00 50.00 104 PHE B CA 1
ATOM 827 C C . PHE B 2 25 ? 25.863 -22.921 -18.007 1.00 50.71 104 PHE B C 1
ATOM 828 O O . PHE B 2 25 ? 26.064 -23.928 -17.303 1.00 50.39 104 PHE B O 1
ATOM 836 N N . SER B 2 26 ? 26.814 -22.316 -18.724 1.00 51.40 105 SER B N 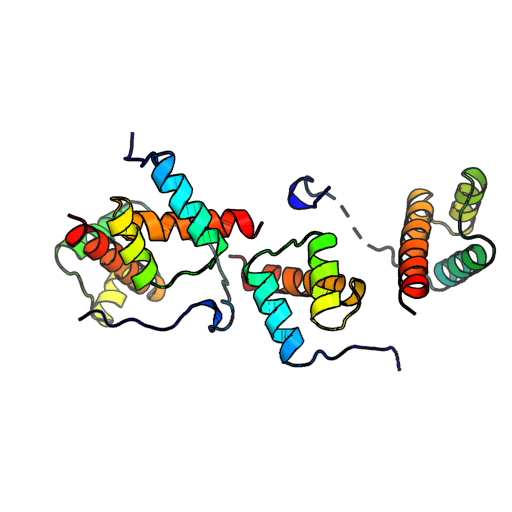1
ATOM 837 C CA . SER B 2 26 ? 28.193 -22.803 -18.733 1.00 52.34 105 SER B CA 1
ATOM 838 C C . SER B 2 26 ? 28.901 -22.664 -17.372 1.00 52.34 105 SER B C 1
ATOM 839 O O . SER B 2 26 ? 29.660 -23.551 -16.995 1.00 52.60 105 SER B O 1
ATOM 842 N N . ARG B 2 27 ? 28.631 -21.577 -16.640 1.00 52.59 106 ARG B N 1
ATOM 843 C CA . ARG B 2 27 ? 29.127 -21.384 -15.264 1.00 52.76 106 ARG B CA 1
ATOM 844 C C . ARG B 2 27 ? 28.498 -22.371 -14.296 1.00 52.24 106 ARG B C 1
ATOM 845 O O . ARG B 2 27 ? 29.151 -23.305 -13.874 1.00 52.28 106 ARG B O 1
ATOM 853 N N . THR B 2 28 ? 27.233 -22.160 -13.944 1.00 52.34 107 THR B N 1
ATOM 854 C CA . THR B 2 28 ? 26.447 -23.145 -13.170 1.00 52.36 107 THR B CA 1
ATOM 855 C C . THR B 2 28 ? 25.272 -23.683 -13.961 1.00 51.85 107 THR B C 1
ATOM 856 O O . THR B 2 28 ? 24.652 -22.964 -14.741 1.00 51.45 107 THR B O 1
ATOM 860 N N . HIS B 2 29 ? 24.949 -24.944 -13.703 1.00 51.53 108 HIS B N 1
ATOM 861 C CA . HIS B 2 29 ? 23.778 -25.598 -14.266 1.00 51.09 108 HIS B CA 1
ATOM 862 C C . HIS B 2 29 ? 22.568 -25.351 -13.358 1.00 49.87 108 HIS B C 1
ATOM 863 O O . HIS B 2 29 ? 21.417 -25.575 -13.761 1.00 49.36 108 HIS B O 1
ATOM 870 N N . TYR B 2 30 ? 22.845 -24.849 -12.145 1.00 48.69 109 TYR B N 1
ATOM 871 C CA . TYR B 2 30 ? 21.818 -24.470 -11.159 1.00 47.25 109 TYR B CA 1
ATOM 872 C C . TYR B 2 30 ? 22.003 -23.083 -10.598 1.00 46.54 109 TYR B C 1
ATOM 873 O O . TYR B 2 30 ? 22.343 -22.953 -9.432 1.00 46.79 109 TYR B O 1
ATOM 882 N N . PRO B 2 31 ? 21.741 -22.035 -11.393 1.00 45.85 110 PRO B N 1
ATOM 883 C CA . PRO B 2 31 ? 21.925 -20.707 -10.806 1.00 45.16 110 PRO B CA 1
ATOM 884 C C . PRO B 2 31 ? 20.862 -20.448 -9.761 1.00 45.14 110 PRO B C 1
ATOM 885 O O . PRO B 2 31 ? 19.770 -20.987 -9.844 1.00 44.77 110 PRO B O 1
ATOM 889 N N . ASP B 2 32 ? 21.218 -19.651 -8.766 1.00 45.80 111 ASP B N 1
ATOM 890 C CA . ASP B 2 32 ? 20.308 -19.168 -7.731 1.00 46.28 111 ASP B CA 1
ATOM 891 C C . ASP B 2 32 ? 19.351 -18.120 -8.314 1.00 46.25 111 ASP B C 1
ATOM 892 O O . ASP B 2 32 ? 19.615 -17.528 -9.389 1.00 45.02 111 ASP B O 1
ATOM 897 N N . VAL B 2 33 ? 18.279 -17.863 -7.555 1.00 46.35 112 VAL B N 1
ATOM 898 C CA . VAL B 2 33 ? 17.205 -16.953 -7.960 1.00 46.67 112 VAL B CA 1
ATOM 899 C C . VAL B 2 33 ? 17.731 -15.565 -8.312 1.00 47.31 112 VAL B C 1
ATOM 900 O O . VAL B 2 33 ? 17.327 -14.985 -9.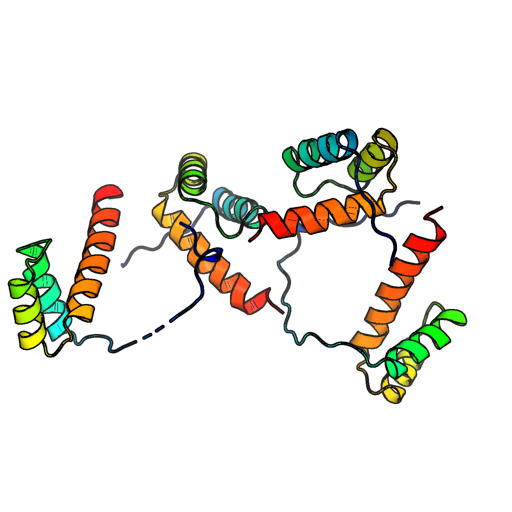320 1.00 47.30 112 VAL B O 1
ATOM 904 N N . PHE B 2 34 ? 18.639 -15.043 -7.490 1.00 47.82 113 PHE B N 1
ATOM 905 C CA . PHE B 2 34 ? 19.143 -13.680 -7.683 1.00 48.64 113 PHE B CA 1
ATOM 906 C C . PHE B 2 34 ? 19.940 -13.466 -8.969 1.00 49.39 113 PHE B C 1
ATOM 907 O O . PHE B 2 34 ? 19.805 -12.423 -9.630 1.00 49.44 113 PHE B O 1
ATOM 915 N N . THR B 2 35 ? 20.755 -14.463 -9.307 1.00 50.02 114 THR B N 1
ATOM 916 C CA . THR B 2 35 ? 21.510 -14.507 -10.558 1.00 50.46 114 THR B CA 1
ATOM 917 C C . THR B 2 35 ? 20.531 -14.535 -11.720 1.00 50.69 114 THR B C 1
ATOM 918 O O . THR B 2 35 ? 20.674 -13.792 -12.703 1.00 50.27 114 THR B O 1
ATOM 922 N N . ARG B 2 36 ? 19.529 -15.404 -11.585 1.00 51.56 115 ARG B N 1
ATOM 923 C CA . ARG B 2 36 ? 18.494 -15.569 -12.596 1.00 52.23 115 ARG B CA 1
ATOM 924 C C . ARG B 2 36 ? 17.849 -14.219 -12.824 1.00 53.12 115 ARG B C 1
ATOM 925 O O . ARG B 2 36 ? 17.764 -13.751 -13.956 1.00 53.50 115 ARG B O 1
ATOM 933 N N . GLU B 2 37 ? 17.432 -13.586 -11.732 1.00 54.32 116 GLU B N 1
ATOM 934 C CA . GLU B 2 37 ? 16.846 -12.264 -11.781 1.00 55.46 116 GLU B CA 1
ATOM 935 C C . GLU B 2 37 ? 17.769 -11.271 -12.473 1.00 55.85 116 GLU B C 1
ATOM 936 O O . GLU B 2 37 ? 17.408 -10.690 -13.488 1.00 56.14 116 GLU B O 1
ATOM 942 N N . GLU B 2 38 ? 18.972 -11.113 -11.945 1.00 56.53 117 GLU B N 1
ATOM 943 C CA . GLU B 2 38 ? 19.964 -10.211 -12.519 1.00 57.68 117 GLU B CA 1
ATOM 944 C C . GLU B 2 38 ? 20.126 -10.407 -14.020 1.00 57.55 117 GLU B C 1
ATOM 945 O O . GLU B 2 38 ? 20.281 -9.430 -14.769 1.00 57.80 117 GLU B O 1
ATOM 951 N N . LEU B 2 39 ? 20.089 -11.668 -14.451 1.00 57.58 118 LEU B N 1
ATOM 952 C CA . LEU B 2 39 ? 20.166 -12.002 -15.869 1.00 57.43 118 LEU B CA 1
ATOM 953 C C . LEU B 2 39 ? 18.922 -11.492 -16.588 1.00 58.10 118 LEU B C 1
ATOM 954 O O . LEU B 2 39 ? 19.009 -10.886 -17.653 1.00 58.04 118 LEU B O 1
ATOM 959 N N . ALA B 2 40 ? 17.767 -11.744 -15.988 1.00 58.85 119 ALA B N 1
ATOM 960 C CA . ALA B 2 40 ? 16.502 -11.329 -16.544 1.00 59.99 119 ALA B CA 1
ATOM 961 C C . ALA B 2 40 ? 16.490 -9.840 -16.907 1.00 60.92 119 ALA B C 1
ATOM 962 O O . ALA B 2 40 ? 16.089 -9.460 -18.018 1.00 60.87 119 ALA B O 1
ATOM 964 N N . MET B 2 41 ? 16.926 -9.005 -15.970 1.00 61.51 120 MET B N 1
ATOM 965 C CA . MET B 2 41 ? 17.067 -7.587 -16.236 1.00 63.36 120 MET B CA 1
ATOM 966 C C . MET B 2 41 ? 17.994 -7.356 -17.417 1.00 62.52 120 MET B C 1
ATOM 967 O O . MET B 2 41 ? 17.656 -6.628 -18.354 1.00 62.62 120 MET B O 1
ATOM 972 N N . LYS B 2 42 ? 19.163 -7.993 -17.350 1.00 61.77 121 LYS B N 1
ATOM 973 C CA . LYS B 2 42 ? 20.246 -7.803 -18.303 1.00 60.96 121 LYS B CA 1
ATOM 974 C C . LYS B 2 42 ? 19.859 -8.163 -19.733 1.00 60.43 121 LYS B C 1
ATOM 975 O O . LYS B 2 42 ? 20.510 -7.721 -20.667 1.00 60.52 121 LYS B O 1
ATOM 981 N N . ILE B 2 43 ? 18.812 -8.965 -19.913 1.00 59.84 122 ILE B N 1
ATOM 982 C CA . ILE B 2 43 ? 18.417 -9.397 -21.262 1.00 59.28 122 ILE B CA 1
ATOM 983 C C . ILE B 2 43 ? 16.913 -9.323 -21.547 1.00 59.04 122 ILE B C 1
ATOM 984 O O . ILE B 2 43 ? 16.435 -9.895 -22.538 1.00 59.24 122 ILE B O 1
ATOM 989 N N . GLY B 2 44 ? 16.171 -8.640 -20.677 1.00 58.29 123 GLY B N 1
ATOM 990 C CA . GLY B 2 44 ? 14.789 -8.292 -20.963 1.00 57.54 123 GLY B CA 1
ATOM 991 C C . GLY B 2 44 ? 13.884 -9.498 -21.097 1.00 57.30 123 GLY B C 1
ATOM 992 O O . GLY B 2 44 ? 13.057 -9.591 -22.010 1.00 57.91 123 GLY B O 1
ATOM 993 N N . LEU B 2 45 ? 14.051 -10.447 -20.195 1.00 56.25 124 LEU B N 1
ATOM 994 C CA . LEU B 2 45 ? 13.072 -11.486 -20.051 1.00 55.25 124 LEU B CA 1
ATOM 995 C C . LEU B 2 45 ? 12.699 -11.456 -18.591 1.00 54.85 124 LEU B C 1
ATOM 996 O O . LEU B 2 45 ? 13.425 -10.903 -17.771 1.00 54.91 124 LEU B O 1
ATOM 1001 N N . THR B 2 46 ? 11.551 -12.031 -18.275 1.00 54.26 125 THR B N 1
ATOM 1002 C CA . THR B 2 46 ? 11.107 -12.208 -16.910 1.00 53.51 125 THR B CA 1
ATOM 1003 C C . THR B 2 46 ? 11.827 -13.404 -16.282 1.00 53.01 125 THR B C 1
ATOM 1004 O O . THR B 2 46 ? 12.323 -14.286 -16.996 1.00 52.67 125 THR B O 1
ATOM 1008 N N . GLU B 2 47 ? 11.864 -13.438 -14.953 1.00 52.46 126 GLU B N 1
ATOM 1009 C CA . GLU B 2 47 ? 12.515 -14.519 -14.221 1.00 52.60 126 GLU B CA 1
ATOM 1010 C C . GLU B 2 47 ? 11.989 -15.898 -14.641 1.00 51.78 126 GLU B C 1
ATOM 1011 O O . GLU B 2 47 ? 12.771 -16.817 -14.912 1.00 52.15 126 GLU B O 1
ATOM 1017 N N . ALA B 2 48 ? 10.669 -16.029 -14.734 1.00 50.46 127 ALA B N 1
ATOM 1018 C CA . ALA B 2 48 ? 10.043 -17.313 -15.040 1.00 48.87 127 ALA B CA 1
ATOM 1019 C C . ALA B 2 48 ? 10.506 -17.907 -16.373 1.00 47.71 127 ALA B C 1
ATOM 1020 O O . ALA B 2 48 ? 10.726 -19.119 -16.473 1.00 47.36 127 ALA B O 1
ATOM 1022 N N . ARG B 2 49 ? 10.671 -17.065 -17.388 1.00 46.25 128 ARG B N 1
ATOM 1023 C CA . ARG B 2 49 ? 11.187 -17.544 -18.672 1.00 45.11 128 ARG B CA 1
ATOM 1024 C C . ARG B 2 49 ? 12.575 -18.172 -18.522 1.00 44.07 128 ARG B C 1
ATOM 1025 O O . ARG B 2 49 ? 12.915 -19.146 -19.203 1.00 44.01 128 ARG B O 1
ATOM 1033 N N . ILE B 2 50 ? 13.361 -17.636 -17.594 1.00 42.67 129 ILE B N 1
ATOM 1034 C CA . ILE B 2 50 ? 14.730 -18.081 -17.428 1.00 40.63 129 ILE B CA 1
ATOM 1035 C C . ILE B 2 50 ? 14.725 -19.338 -16.610 1.00 39.80 129 ILE B C 1
ATOM 1036 O O . ILE B 2 50 ? 15.418 -20.306 -16.946 1.00 40.16 129 ILE B O 1
ATOM 1041 N N . GLN B 2 51 ? 13.912 -19.340 -15.558 1.00 38.32 130 GLN B N 1
ATOM 1042 C CA . GLN B 2 51 ? 13.744 -20.523 -14.716 1.00 36.93 130 GLN B CA 1
ATOM 1043 C C . GLN B 2 51 ? 13.430 -21.769 -15.558 1.00 35.70 130 GLN B C 1
ATOM 1044 O O . GLN B 2 51 ? 13.961 -22.845 -15.294 1.00 35.47 130 GLN B O 1
ATOM 1050 N N . VAL B 2 52 ? 12.595 -21.602 -16.584 1.00 34.53 131 VAL B N 1
ATOM 1051 C CA . VAL B 2 52 ? 12.130 -22.729 -17.373 1.00 33.20 131 VAL B CA 1
ATOM 1052 C C . VAL B 2 52 ? 13.196 -23.148 -18.333 1.00 33.42 131 VAL B C 1
ATOM 1053 O O . VAL B 2 52 ? 13.475 -24.354 -18.455 1.00 33.40 131 VAL B O 1
ATOM 1057 N N . TRP B 2 53 ? 13.800 -22.153 -18.992 1.00 32.78 132 TRP B N 1
ATOM 1058 C CA . TRP B 2 53 ? 14.934 -22.374 -19.861 1.00 32.28 132 TRP B CA 1
ATOM 1059 C C . TRP B 2 53 ? 15.941 -23.276 -19.168 1.00 33.29 132 TRP B C 1
ATOM 1060 O O . TRP B 2 53 ? 16.314 -24.331 -19.713 1.00 33.80 132 TRP B O 1
ATOM 1071 N N . PHE B 2 54 ? 16.378 -22.871 -17.970 1.00 33.42 133 PHE B N 1
ATOM 1072 C CA . PHE B 2 54 ? 17.343 -23.653 -17.227 1.00 33.94 133 PHE B CA 1
ATOM 1073 C C . PHE B 2 54 ? 16.814 -25.047 -16.935 1.00 35.09 133 PHE B C 1
ATOM 1074 O O . PHE B 2 54 ? 17.577 -26.028 -17.005 1.00 35.44 133 PHE B O 1
ATOM 1082 N N . GLN B 2 55 ? 15.521 -25.142 -16.634 1.00 35.43 134 GLN B N 1
ATOM 1083 C CA . GLN B 2 55 ? 14.908 -26.433 -16.386 1.00 36.39 134 GLN B CA 1
ATOM 1084 C C . GLN B 2 55 ? 15.032 -27.347 -17.597 1.00 37.20 134 GLN B C 1
ATOM 1085 O O . GLN B 2 55 ? 15.510 -28.486 -17.489 1.00 36.90 134 GLN B O 1
ATOM 1091 N N . ASN B 2 56 ? 14.593 -26.830 -18.744 1.00 37.88 135 ASN B N 1
ATOM 1092 C CA . ASN B 2 56 ? 14.564 -27.587 -19.978 1.00 38.54 135 ASN B CA 1
ATOM 1093 C C . ASN B 2 56 ? 15.977 -27.936 -20.377 1.00 39.48 135 ASN B C 1
ATOM 1094 O O . ASN B 2 56 ? 16.295 -29.112 -20.593 1.00 39.84 135 ASN B O 1
ATOM 1099 N N . ARG B 2 57 ? 16.832 -26.916 -20.424 1.00 40.10 136 ARG B N 1
ATOM 1100 C CA . ARG B 2 57 ? 18.221 -27.105 -20.794 1.00 40.67 136 ARG B CA 1
ATOM 1101 C C . ARG B 2 57 ? 18.906 -28.193 -19.963 1.00 40.72 136 ARG B C 1
ATOM 1102 O O . ARG B 2 57 ? 19.716 -28.944 -20.481 1.00 41.12 136 ARG B O 1
ATOM 1110 N N . ARG B 2 58 ? 18.584 -28.271 -18.681 1.00 40.56 137 ARG B N 1
ATOM 1111 C CA . ARG B 2 58 ? 19.204 -29.263 -17.825 1.00 41.04 137 ARG B CA 1
ATOM 1112 C C . ARG B 2 58 ? 18.731 -30.657 -18.206 1.00 42.24 137 ARG B C 1
ATOM 1113 O O . ARG B 2 58 ? 19.499 -31.633 -18.173 1.00 42.07 137 ARG B O 1
ATOM 1121 N N . ALA B 2 59 ? 17.448 -30.746 -18.542 1.00 43.62 138 ALA B N 1
ATOM 1122 C CA . ALA B 2 59 ? 16.861 -32.020 -18.930 1.00 44.83 138 ALA B CA 1
ATOM 1123 C C . ALA B 2 59 ? 17.647 -32.544 -20.137 1.00 45.83 138 ALA B C 1
ATOM 1124 O O . ALA B 2 59 ? 18.115 -33.697 -20.120 1.00 45.92 138 ALA B O 1
ATOM 1126 N N . LYS B 2 60 ? 17.839 -31.677 -21.139 1.00 46.55 139 LYS B N 1
ATOM 1127 C CA . LYS B 2 60 ? 18.603 -32.033 -22.318 1.00 47.90 139 LYS B CA 1
ATOM 1128 C C . LYS B 2 60 ? 19.952 -32.662 -21.923 1.00 49.11 139 LYS B C 1
ATOM 1129 O O . LYS B 2 60 ? 20.292 -33.781 -22.345 1.00 48.95 139 LYS B O 1
ATOM 1135 N N . TRP B 2 61 ? 20.686 -31.948 -21.076 1.00 50.42 140 TRP B N 1
ATOM 1136 C CA . TRP B 2 61 ? 21.985 -32.388 -20.624 1.00 51.99 140 TRP B CA 1
ATOM 1137 C C . TRP B 2 61 ? 22.002 -33.744 -19.982 1.00 53.08 140 TRP B C 1
ATOM 1138 O O . TRP B 2 61 ? 22.929 -34.518 -20.182 1.00 53.49 140 TRP B O 1
ATOM 1149 N N . ARG B 2 62 ? 20.989 -34.024 -19.18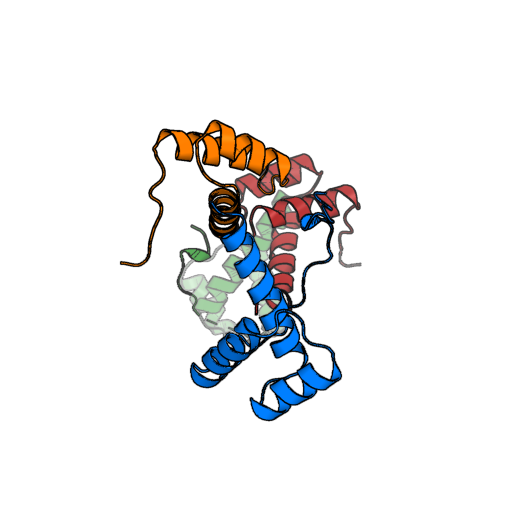6 1.00 54.35 141 ARG B N 1
ATOM 1150 C CA . ARG B 2 62 ? 21.041 -35.194 -18.348 1.00 55.28 141 ARG B CA 1
ATOM 1151 C C . ARG B 2 62 ? 21.059 -36.453 -19.215 1.00 55.76 141 ARG B C 1
ATOM 1152 O O . ARG B 2 62 ? 21.876 -37.356 -18.984 1.00 55.77 141 ARG B O 1
ATOM 1160 N N . LYS B 2 63 ? 20.191 -36.476 -20.232 1.00 56.10 142 LYS B N 1
ATOM 1161 C CA . LYS B 2 63 ? 20.063 -37.632 -21.117 1.00 57.02 142 LYS B CA 1
ATOM 1162 C C . LYS B 2 63 ? 21.079 -37.611 -22.263 1.00 56.81 142 LYS B C 1
ATOM 1163 O O . LYS B 2 63 ? 22.253 -37.932 -22.063 1.00 56.48 142 LYS B O 1
ATOM 1860 N N . HIS E 1 7 ? 29.581 -44.449 -30.194 1.00 109.53 175 HIS E N 1
ATOM 1861 C CA . HIS E 1 7 ? 28.105 -44.183 -30.223 1.00 109.66 175 HIS E CA 1
ATOM 1862 C C . HIS E 1 7 ? 27.400 -44.527 -28.889 1.00 109.54 175 HIS E C 1
ATOM 1863 O O . HIS E 1 7 ? 27.572 -45.638 -28.368 1.00 109.59 175 HIS E O 1
ATOM 1870 N N . PRO E 1 8 ? 26.609 -43.570 -28.336 1.00 109.32 176 PRO E N 1
ATOM 1871 C CA . PRO E 1 8 ? 25.968 -43.726 -27.020 1.00 108.98 176 PRO E CA 1
ATOM 1872 C C . PRO E 1 8 ? 24.697 -44.583 -27.039 1.00 108.73 176 PRO E C 1
ATOM 1873 O O . PRO E 1 8 ? 24.183 -44.908 -28.112 1.00 108.62 176 PRO E O 1
ATOM 1877 N N . TYR E 1 9 ? 24.204 -44.928 -25.849 1.00 108.51 177 TYR E N 1
ATOM 1878 C CA . TYR E 1 9 ? 23.075 -45.850 -25.678 1.00 108.31 177 TYR E CA 1
ATOM 1879 C C . TYR E 1 9 ? 21.708 -45.229 -25.960 1.00 108.52 177 TYR E C 1
ATOM 1880 O O . TYR E 1 9 ? 20.773 -45.938 -26.355 1.00 108.67 177 TYR E O 1
ATOM 1889 N N . GLN E 1 10 ? 21.589 -43.921 -25.738 1.00 108.58 178 GLN E N 1
ATOM 1890 C CA . GLN E 1 10 ? 20.342 -43.189 -26.004 1.00 108.62 178 GLN E CA 1
ATOM 1891 C C . GLN E 1 10 ? 20.038 -43.017 -27.504 1.00 108.55 178 GLN E C 1
ATOM 1892 O O . GLN E 1 10 ? 18.898 -42.725 -27.878 1.00 108.47 178 GLN E O 1
ATOM 1898 N N . ASN E 1 11 ? 21.061 -43.199 -28.344 1.00 108.54 179 ASN E N 1
ATOM 1899 C CA . ASN E 1 11 ? 20.919 -43.188 -29.809 1.00 108.50 179 ASN E CA 1
ATOM 1900 C C . ASN E 1 11 ? 20.612 -44.560 -30.416 1.00 108.61 179 ASN E C 1
ATOM 1901 O O . ASN E 1 11 ? 20.416 -44.674 -31.634 1.00 108.74 179 ASN E O 1
ATOM 1906 N N . ARG E 1 12 ? 20.588 -45.590 -29.566 1.00 108.69 180 ARG E N 1
ATOM 1907 C CA . ARG E 1 12 ? 20.240 -46.960 -29.966 1.00 108.66 180 ARG E CA 1
ATOM 1908 C C . ARG E 1 12 ? 18.850 -47.314 -29.459 1.00 108.83 180 ARG E C 1
ATOM 1909 O O . ARG E 1 12 ? 18.544 -47.107 -28.280 1.00 108.72 180 ARG E O 1
ATOM 1917 N N . THR E 1 13 ? 18.017 -47.857 -30.342 1.00 109.11 181 THR E N 1
ATOM 1918 C CA . THR E 1 13 ? 16.740 -48.429 -29.914 1.00 109.67 181 THR E CA 1
ATOM 1919 C C . THR E 1 13 ? 16.992 -49.691 -29.062 1.00 109.87 181 THR E C 1
ATOM 1920 O O . THR E 1 13 ? 17.766 -50.564 -29.469 1.00 110.00 181 THR E O 1
ATOM 1924 N N . PRO E 1 14 ? 16.377 -49.762 -27.858 1.00 110.03 182 PRO E N 1
ATOM 1925 C CA . PRO E 1 14 ? 16.475 -50.936 -26.972 1.00 110.07 182 PRO E CA 1
ATOM 1926 C C . PRO E 1 14 ? 16.120 -52.278 -27.656 1.00 110.02 182 PRO E C 1
ATOM 1927 O O . PRO E 1 14 ? 15.344 -52.285 -28.621 1.00 109.94 182 PRO E O 1
ATOM 1931 N N . PRO E 1 15 ? 16.694 -53.402 -27.158 1.00 109.94 183 PRO E N 1
ATOM 1932 C CA . PRO E 1 15 ? 16.501 -54.763 -27.669 1.00 109.90 183 PRO E CA 1
ATOM 1933 C C . PRO E 1 15 ? 15.189 -54.998 -28.425 1.00 109.79 183 PRO E C 1
ATOM 1934 O O . PRO E 1 15 ? 14.108 -54.859 -27.855 1.00 109.74 183 PRO E O 1
ATOM 1938 N N . ARG E 1 21 ? 20.048 -66.330 -19.909 1.00 82.18 189 ARG E N 1
ATOM 1939 C CA . ARG E 1 21 ? 20.798 -67.079 -18.896 1.00 82.31 189 ARG E CA 1
ATOM 1940 C C . ARG E 1 21 ? 20.013 -68.347 -18.516 1.00 81.86 189 ARG E C 1
ATOM 1941 O O . ARG E 1 21 ? 18.987 -68.239 -17.836 1.00 82.12 189 ARG E O 1
ATOM 1949 N N . THR E 1 22 ? 20.446 -69.546 -18.939 1.00 80.92 190 THR E N 1
ATOM 1950 C CA . THR E 1 22 ? 21.694 -69.833 -19.706 1.00 79.72 190 THR E CA 1
ATOM 1951 C C . THR E 1 22 ? 23.000 -69.386 -19.025 1.00 78.73 190 THR E C 1
ATOM 1952 O O . THR E 1 22 ? 23.989 -69.094 -19.700 1.00 78.68 190 THR E O 1
ATOM 1956 N N . SER E 1 23 ? 22.995 -69.334 -17.694 1.00 77.27 191 SER E N 1
ATOM 1957 C CA . SER E 1 23 ? 24.242 -69.227 -16.961 1.00 75.70 191 SER E CA 1
ATOM 1958 C C . SER E 1 23 ? 24.989 -70.539 -17.182 1.00 74.63 191 SER E C 1
ATOM 1959 O O . SER E 1 23 ? 24.499 -71.608 -16.817 1.00 74.62 191 SER E O 1
ATOM 1962 N N . PHE E 1 24 ? 26.161 -70.459 -17.801 1.00 73.22 192 PHE E N 1
ATOM 1963 C CA . PHE E 1 24 ? 26.871 -71.666 -18.224 1.00 71.70 192 PHE E CA 1
ATOM 1964 C C . PHE E 1 24 ? 27.409 -72.475 -17.050 1.00 71.09 192 PHE E C 1
ATOM 1965 O O . PHE E 1 24 ? 27.836 -71.913 -16.036 1.00 70.82 192 PHE E O 1
ATOM 1973 N N . THR E 1 25 ? 27.393 -73.796 -17.220 1.00 70.32 193 THR E N 1
ATOM 1974 C CA . THR E 1 25 ? 27.861 -74.741 -16.216 1.00 69.86 193 THR E CA 1
ATOM 1975 C C . THR E 1 25 ? 29.329 -74.540 -15.916 1.00 69.50 193 THR E C 1
ATOM 1976 O O . THR E 1 25 ? 30.059 -73.962 -16.718 1.00 69.66 193 THR E O 1
ATOM 1980 N N . ARG E 1 26 ? 29.769 -75.031 -14.764 1.00 69.09 194 ARG E N 1
ATOM 1981 C CA . ARG E 1 26 ? 31.152 -74.835 -14.365 1.00 68.71 194 ARG E CA 1
ATOM 1982 C C . ARG E 1 26 ? 32.097 -75.617 -15.286 1.00 67.81 194 ARG E C 1
ATOM 1983 O O . ARG E 1 26 ? 33.308 -75.364 -15.309 1.00 68.21 194 ARG E O 1
ATOM 1991 N N . ILE E 1 27 ? 31.537 -76.547 -16.058 1.00 66.41 195 ILE E N 1
ATOM 1992 C CA . ILE E 1 27 ? 32.324 -77.296 -17.049 1.00 65.12 195 ILE E CA 1
ATOM 1993 C C . ILE E 1 27 ? 32.514 -76.432 -18.306 1.00 63.76 195 ILE E C 1
ATOM 1994 O O . ILE E 1 27 ? 33.641 -76.218 -18.775 1.00 63.59 195 ILE E O 1
ATOM 1999 N N . GLN E 1 28 ? 31.402 -75.927 -18.831 1.00 61.69 196 GLN E N 1
ATOM 2000 C CA . GLN E 1 28 ? 31.441 -74.969 -19.910 1.00 59.62 196 GLN E CA 1
ATOM 2001 C C . GLN E 1 28 ? 32.445 -73.847 -19.610 1.00 58.55 196 GLN E C 1
ATOM 2002 O O . GLN E 1 28 ? 33.293 -73.534 -20.440 1.00 57.95 196 GLN E O 1
ATOM 2008 N N . VAL E 1 29 ? 32.368 -73.282 -18.409 1.00 57.34 197 VAL E N 1
ATOM 2009 C CA . VAL E 1 29 ? 33.213 -72.149 -18.039 1.00 56.61 197 VAL E CA 1
ATOM 2010 C C . VAL E 1 29 ? 34.687 -72.543 -18.021 1.00 56.50 197 VAL E C 1
ATOM 2011 O O . VAL E 1 29 ? 35.488 -71.995 -18.765 1.00 56.40 197 VAL E O 1
ATOM 2015 N N . ALA E 1 30 ? 35.028 -73.517 -17.188 1.00 56.75 198 ALA E N 1
ATOM 2016 C CA . ALA E 1 30 ? 36.408 -73.993 -17.062 1.00 56.54 198 ALA E CA 1
ATOM 2017 C C . ALA E 1 30 ? 37.049 -74.264 -18.422 1.00 56.06 198 ALA E C 1
ATOM 2018 O O . ALA E 1 30 ? 38.232 -73.979 -18.624 1.00 55.86 198 ALA E O 1
ATOM 2020 N N . GLU E 1 31 ? 36.249 -74.786 -19.349 1.00 55.57 199 GLU E N 1
ATOM 2021 C CA . GLU E 1 31 ? 36.732 -75.126 -20.680 1.00 55.58 199 GLU E CA 1
ATOM 2022 C C . GLU E 1 31 ? 37.003 -73.900 -21.537 1.00 55.19 199 GLU E C 1
ATOM 2023 O O . GLU E 1 31 ? 38.108 -73.766 -22.065 1.00 55.51 199 GLU E O 1
ATOM 2029 N N . LEU E 1 32 ? 35.999 -73.024 -21.678 1.00 54.29 200 LEU E N 1
ATOM 2030 C CA . LEU E 1 32 ? 36.173 -71.727 -22.323 1.00 53.28 200 LEU E CA 1
ATOM 2031 C C . LEU E 1 32 ? 37.392 -71.026 -21.742 1.00 53.43 200 LEU E C 1
ATOM 2032 O O . LEU E 1 32 ? 38.268 -70.570 -22.473 1.00 52.91 200 LEU E O 1
ATOM 2037 N N . GLU E 1 33 ? 37.443 -70.972 -20.416 1.00 53.85 201 GLU E N 1
ATOM 2038 C CA . GLU E 1 33 ? 38.551 -70.378 -19.680 1.00 54.71 201 GLU E CA 1
ATOM 2039 C C . GLU E 1 33 ? 39.904 -70.951 -20.102 1.00 55.14 201 GLU E C 1
ATOM 2040 O O . GLU E 1 33 ? 40.908 -70.215 -20.215 1.00 55.07 201 GLU E O 1
ATOM 2046 N N . LYS E 1 34 ? 39.912 -72.267 -20.348 1.00 55.83 202 LYS E N 1
ATOM 2047 C CA . LYS E 1 34 ? 41.130 -73.023 -20.668 1.00 55.97 202 LYS E CA 1
ATOM 2048 C C . LYS E 1 34 ? 41.619 -72.725 -22.084 1.00 55.42 202 LYS E C 1
ATOM 2049 O O . LYS E 1 34 ? 42.803 -72.438 -22.290 1.00 55.49 202 LYS E O 1
ATOM 2055 N N . ARG E 1 35 ? 40.706 -72.775 -23.054 1.00 54.78 203 ARG E N 1
ATOM 2056 C CA . ARG E 1 35 ? 41.043 -72.415 -24.431 1.00 54.38 203 ARG E CA 1
ATOM 2057 C C . ARG E 1 35 ? 41.514 -70.964 -24.544 1.00 54.62 203 ARG E C 1
ATOM 2058 O O . ARG E 1 35 ? 42.469 -70.675 -25.256 1.00 54.90 203 ARG E O 1
ATOM 2066 N N . PHE E 1 36 ? 40.853 -70.067 -23.825 1.00 54.68 204 PHE E N 1
ATOM 2067 C CA . PHE E 1 36 ? 41.225 -68.664 -23.790 1.00 55.03 204 PHE E CA 1
ATOM 2068 C C . PHE E 1 36 ? 42.697 -68.435 -23.441 1.00 55.44 204 PHE E C 1
ATOM 2069 O O . PHE E 1 36 ? 43.375 -67.636 -24.100 1.00 55.75 204 PHE E O 1
ATOM 2077 N N . HIS E 1 37 ? 43.187 -69.120 -22.407 1.00 55.48 205 HIS E N 1
ATOM 2078 C CA . HIS E 1 37 ? 44.593 -68.996 -22.000 1.00 55.58 205 HIS E CA 1
ATOM 2079 C C . HIS E 1 37 ? 45.546 -69.564 -23.082 1.00 54.78 205 HIS E C 1
ATOM 2080 O O . HIS E 1 37 ? 46.701 -69.160 -23.190 1.00 54.79 205 HIS E O 1
ATOM 2087 N N . LYS E 1 38 ? 45.063 -70.498 -23.890 1.00 53.83 206 LYS E N 1
ATOM 2088 C CA . LYS E 1 38 ? 45.858 -70.972 -25.015 1.00 53.12 206 LYS E CA 1
ATOM 2089 C C . LYS E 1 38 ? 45.805 -69.953 -26.145 1.00 52.00 206 LYS E C 1
ATOM 2090 O O . LYS E 1 38 ? 46.744 -69.827 -26.916 1.00 52.14 206 LYS E O 1
ATOM 2096 N N . GLN E 1 39 ? 44.715 -69.202 -26.226 1.00 50.68 207 GLN E N 1
ATOM 2097 C CA . GLN E 1 39 ? 44.378 -68.531 -27.462 1.00 49.53 207 GLN E CA 1
ATOM 2098 C C . GLN E 1 39 ? 43.324 -67.418 -27.277 1.00 48.88 207 GLN E C 1
ATOM 2099 O O . GLN E 1 39 ? 42.129 -67.709 -27.167 1.00 49.02 207 GLN E O 1
ATOM 2105 N N . LYS E 1 40 ? 43.755 -66.154 -27.267 1.00 47.50 208 LYS E N 1
ATOM 2106 C CA . LYS E 1 40 ? 42.844 -65.021 -26.999 1.00 46.20 208 LYS E CA 1
ATOM 2107 C C . LYS E 1 40 ? 41.805 -64.756 -28.111 1.00 45.49 208 LYS E C 1
ATOM 2108 O O . LYS E 1 40 ? 40.794 -64.091 -27.855 1.00 45.53 208 LYS E O 1
ATOM 2114 N N . TYR E 1 41 ? 42.041 -65.239 -29.331 1.00 44.13 209 TYR E N 1
ATOM 2115 C CA . TYR E 1 41 ? 41.074 -65.027 -30.415 1.00 43.27 209 TYR E CA 1
ATOM 2116 C C . TYR E 1 41 ? 40.845 -66.310 -31.160 1.00 43.02 209 TYR E C 1
ATOM 2117 O O . TYR E 1 41 ? 41.692 -67.198 -31.118 1.00 43.76 209 TYR E O 1
ATOM 2126 N N . LEU E 1 42 ? 39.720 -66.425 -31.858 1.00 42.05 210 LEU E N 1
ATOM 2127 C CA . LEU E 1 42 ? 39.442 -67.655 -32.579 1.00 41.17 210 LEU E CA 1
ATOM 2128 C C . LEU E 1 42 ? 39.099 -67.435 -34.037 1.00 41.53 210 LEU E C 1
ATOM 2129 O O . LEU E 1 42 ? 38.376 -66.496 -34.370 1.00 40.82 210 LEU E O 1
ATOM 2134 N N . ALA E 1 43 ? 39.599 -68.316 -34.908 1.00 41.93 211 ALA E N 1
ATOM 2135 C CA . ALA E 1 43 ? 39.091 -68.394 -36.291 1.00 42.16 211 ALA E CA 1
ATOM 2136 C C . ALA E 1 43 ? 37.643 -68.869 -36.255 1.00 42.66 211 ALA E C 1
ATOM 2137 O O . ALA E 1 43 ? 37.182 -69.392 -35.236 1.00 42.46 211 ALA E O 1
ATOM 2139 N N . SER E 1 44 ? 36.933 -68.685 -37.359 1.00 43.99 212 SER E N 1
ATOM 2140 C CA . SER E 1 44 ? 35.529 -69.103 -37.475 1.00 45.89 212 SER E CA 1
ATOM 2141 C C . SER E 1 44 ? 35.299 -70.589 -37.199 1.00 46.27 212 SER E C 1
ATOM 2142 O O . SER E 1 44 ? 34.504 -70.950 -36.341 1.00 46.35 212 SER E O 1
ATOM 2145 N N . ALA E 1 45 ? 35.998 -71.448 -37.929 1.00 46.98 213 ALA E N 1
ATOM 2146 C CA . ALA E 1 45 ? 35.848 -72.884 -37.724 1.00 47.75 213 ALA E CA 1
ATOM 2147 C C . ALA E 1 45 ? 36.227 -73.303 -36.290 1.00 48.12 213 ALA E C 1
ATOM 2148 O O . ALA E 1 45 ? 35.581 -74.189 -35.699 1.00 47.87 213 ALA E O 1
ATOM 2150 N N . GLU E 1 46 ? 37.256 -72.657 -35.739 1.00 47.85 214 GLU E N 1
ATOM 2151 C CA . GLU E 1 46 ? 37.762 -73.037 -34.443 1.00 48.52 214 GLU E CA 1
ATOM 2152 C C . GLU E 1 46 ? 36.680 -72.823 -33.418 1.00 48.79 214 GLU E C 1
ATOM 2153 O O . GLU E 1 46 ? 36.623 -73.527 -32.399 1.00 48.87 214 GLU E O 1
ATOM 2159 N N . ARG E 1 47 ? 35.831 -71.836 -33.713 1.00 48.94 215 ARG E N 1
ATOM 2160 C CA . ARG E 1 47 ? 34.785 -71.352 -32.816 1.00 48.93 215 ARG E CA 1
ATOM 2161 C C . ARG E 1 47 ? 33.560 -72.217 -32.907 1.00 48.47 215 ARG E C 1
ATOM 2162 O O . ARG E 1 47 ? 33.015 -72.611 -31.896 1.00 48.27 215 ARG E O 1
ATOM 2170 N N . ALA E 1 48 ? 33.131 -72.492 -34.134 1.00 48.50 216 ALA E N 1
ATOM 2171 C CA . ALA E 1 48 ? 32.077 -73.458 -34.419 1.00 49.07 216 ALA E CA 1
ATOM 2172 C C . ALA E 1 48 ? 32.337 -74.823 -33.743 1.00 49.23 216 ALA E C 1
ATOM 2173 O O . ALA E 1 48 ? 31.443 -75.416 -33.144 1.00 49.41 216 ALA E O 1
ATOM 2175 N N . ALA E 1 49 ? 33.570 -75.294 -33.821 1.00 49.50 217 ALA E N 1
ATOM 2176 C CA . ALA E 1 49 ? 33.933 -76.556 -33.205 1.00 49.91 217 ALA E CA 1
ATOM 2177 C C . ALA E 1 49 ? 33.841 -76.460 -31.699 1.00 50.08 217 ALA E C 1
ATOM 2178 O O . ALA E 1 49 ? 33.467 -77.427 -31.047 1.00 50.28 217 ALA E O 1
ATOM 2180 N N . LEU E 1 50 ? 34.171 -75.298 -31.145 1.00 50.57 218 LEU E N 1
ATOM 2181 C CA . LEU E 1 50 ? 34.166 -75.141 -29.698 1.00 51.06 218 LEU E CA 1
ATOM 2182 C C . LEU E 1 50 ? 32.732 -75.084 -29.220 1.00 51.84 218 LEU E C 1
ATOM 2183 O O . LEU E 1 50 ? 32.404 -75.613 -28.150 1.00 51.85 218 LEU E O 1
ATOM 2188 N N . ALA E 1 51 ? 31.881 -74.456 -30.033 1.00 52.53 219 ALA E N 1
ATOM 2189 C CA . ALA E 1 51 ? 30.450 -74.408 -29.778 1.00 53.21 219 ALA E CA 1
ATOM 2190 C C . ALA E 1 51 ? 29.900 -75.826 -29.655 1.00 53.92 219 ALA E C 1
ATOM 2191 O O . ALA E 1 51 ? 29.325 -76.186 -28.623 1.00 54.11 219 ALA E O 1
ATOM 2193 N N . ARG E 1 52 ? 30.108 -76.635 -30.694 1.00 54.75 220 ARG E N 1
ATOM 2194 C CA . ARG E 1 52 ? 29.524 -77.969 -30.739 1.00 55.80 220 ARG E CA 1
ATOM 2195 C C . ARG E 1 52 ? 29.989 -78.810 -29.556 1.00 55.76 220 ARG E C 1
ATOM 2196 O O . ARG E 1 52 ? 29.190 -79.488 -28.914 1.00 55.50 220 ARG E O 1
ATOM 2204 N N . GLY E 1 53 ? 31.276 -78.723 -29.252 1.00 55.95 221 GLY E N 1
ATOM 2205 C CA . GLY E 1 53 ? 31.832 -79.419 -28.111 1.00 56.65 221 GLY E CA 1
ATOM 2206 C C . GLY E 1 53 ? 31.194 -79.072 -26.778 1.00 57.40 221 GLY E C 1
ATOM 2207 O O . GLY E 1 53 ? 31.189 -79.895 -25.871 1.00 57.91 221 GLY E O 1
ATOM 2208 N N . LEU E 1 54 ? 30.662 -77.862 -26.632 1.00 57.95 222 LEU E N 1
ATOM 2209 C CA . LEU E 1 54 ? 30.176 -77.440 -25.318 1.00 58.29 222 LEU E CA 1
ATOM 2210 C C . LEU E 1 54 ? 28.664 -77.308 -25.240 1.00 58.76 222 LEU E C 1
ATOM 2211 O O . LEU E 1 54 ? 28.125 -76.873 -24.210 1.00 59.01 222 LEU E O 1
ATOM 2216 N N . LYS E 1 55 ? 27.989 -77.724 -26.317 1.00 58.87 223 LYS E N 1
ATOM 2217 C CA . LYS E 1 55 ? 26.532 -77.598 -26.449 1.00 58.93 223 LYS E CA 1
ATOM 2218 C C . LYS E 1 55 ? 26.093 -76.142 -26.283 1.00 58.06 223 LYS E C 1
ATOM 2219 O O . LYS E 1 55 ? 25.060 -75.853 -25.670 1.00 58.25 223 LYS E O 1
ATOM 2225 N N . MET E 1 56 ? 26.897 -75.232 -26.820 1.00 57.06 224 MET E N 1
ATOM 2226 C CA . MET E 1 56 ? 26.579 -73.809 -26.828 1.00 56.00 224 MET E CA 1
ATOM 2227 C C . MET E 1 56 ? 26.390 -73.400 -28.257 1.00 55.62 224 MET E C 1
ATOM 2228 O O . MET E 1 56 ? 26.978 -74.002 -29.155 1.00 55.68 224 MET E O 1
ATOM 2233 N N . THR E 1 57 ? 25.580 -72.370 -28.478 1.00 55.19 225 THR E N 1
ATOM 2234 C CA . THR E 1 57 ? 25.440 -71.798 -29.821 1.00 54.81 225 THR E CA 1
ATOM 2235 C C . THR E 1 57 ? 26.700 -71.025 -30.207 1.00 53.98 225 THR E C 1
ATOM 2236 O O . THR E 1 57 ? 27.522 -70.674 -29.352 1.00 53.94 225 THR E O 1
ATOM 2240 N N . ASP E 1 58 ? 26.851 -70.767 -31.497 1.00 53.17 226 ASP E N 1
ATOM 2241 C CA . ASP E 1 58 ? 28.040 -70.107 -31.991 1.00 52.61 226 ASP E CA 1
ATOM 2242 C C . ASP E 1 58 ? 28.121 -68.691 -31.409 1.00 51.57 226 ASP E C 1
ATOM 2243 O O . ASP E 1 58 ? 29.166 -68.273 -30.888 1.00 51.42 226 ASP E O 1
ATOM 2248 N N . ALA E 1 59 ? 26.991 -67.987 -31.455 1.00 50.19 227 ALA E N 1
ATOM 2249 C CA . ALA E 1 59 ? 26.875 -66.625 -30.940 1.00 49.01 227 ALA E CA 1
ATOM 2250 C C . ALA E 1 59 ? 27.361 -66.489 -29.492 1.00 48.26 227 ALA E C 1
ATOM 2251 O O . ALA E 1 59 ? 28.104 -65.551 -29.144 1.00 47.83 227 ALA E O 1
ATOM 2253 N N . GLN E 1 60 ? 26.951 -67.437 -28.657 1.00 47.05 228 GLN E N 1
ATOM 2254 C CA . GLN E 1 60 ? 27.327 -67.433 -27.253 1.00 46.26 228 GLN E CA 1
ATOM 2255 C C . GLN E 1 60 ? 28.821 -67.590 -27.040 1.00 45.29 228 GLN E C 1
ATOM 2256 O O . GLN E 1 60 ? 29.379 -67.067 -26.0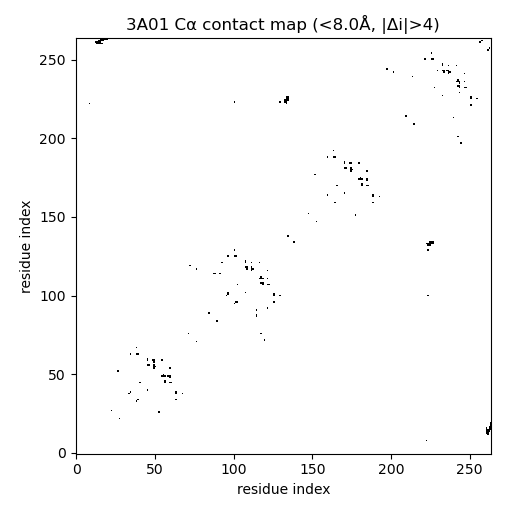68 1.00 44.83 228 GLN E O 1
ATOM 2262 N N . VAL E 1 61 ? 29.471 -68.306 -27.951 1.00 44.35 229 VAL E N 1
ATOM 2263 C CA . VAL E 1 61 ? 30.908 -68.457 -27.845 1.00 43.42 229 VAL E CA 1
ATOM 2264 C C . VAL E 1 61 ? 31.539 -67.164 -28.320 1.00 42.26 229 VAL E C 1
ATOM 2265 O O . VAL E 1 61 ? 32.452 -66.646 -27.674 1.00 41.75 229 VAL E O 1
ATOM 2269 N N . LYS E 1 62 ? 31.020 -66.633 -29.427 1.00 41.17 230 LYS E N 1
ATOM 2270 C CA . LYS E 1 62 ? 31.480 -65.343 -29.922 1.00 40.36 230 LYS E CA 1
ATOM 2271 C C . LYS E 1 62 ? 31.423 -64.349 -28.781 1.00 39.16 230 LYS E C 1
ATOM 2272 O O . LYS E 1 62 ? 32.438 -63.781 -28.380 1.00 38.49 230 LYS E O 1
ATOM 2278 N N . THR E 1 63 ? 30.234 -64.208 -28.212 1.00 38.64 231 THR E N 1
ATOM 2279 C CA . THR E 1 63 ? 30.020 -63.269 -27.110 1.00 37.68 231 THR E CA 1
ATOM 2280 C C . THR E 1 63 ? 30.856 -63.566 -25.872 1.00 37.25 231 THR E C 1
ATOM 2281 O O . THR E 1 63 ? 31.472 -62.649 -25.297 1.00 36.94 231 THR E O 1
ATOM 2285 N N . TRP E 1 64 ? 30.910 -64.839 -25.476 1.00 36.68 232 TRP E N 1
ATOM 2286 C CA . TRP E 1 64 ? 31.680 -65.183 -24.297 1.00 36.01 232 TRP E CA 1
ATOM 2287 C C . TRP E 1 64 ? 33.096 -64.684 -24.485 1.00 36.51 232 TRP E C 1
ATOM 2288 O O . TRP E 1 64 ? 33.689 -64.121 -23.577 1.00 36.53 232 TRP E O 1
ATOM 2299 N N . PHE E 1 65 ? 33.642 -64.868 -25.677 1.00 37.55 233 PHE E N 1
ATOM 2300 C CA . PHE E 1 65 ? 35.021 -64.484 -25.882 1.00 39.15 233 PHE E CA 1
ATOM 2301 C C . PHE E 1 65 ? 35.205 -62.956 -25.851 1.00 40.12 233 PHE E C 1
ATOM 2302 O O . PHE E 1 65 ? 36.164 -62.432 -25.257 1.00 40.16 233 PHE E O 1
ATOM 2310 N N . GLN E 1 66 ? 34.259 -62.254 -26.464 1.00 40.78 234 GLN E N 1
ATOM 2311 C CA . GLN E 1 66 ? 34.305 -60.818 -26.498 1.00 40.82 234 GLN E CA 1
ATOM 2312 C C . GLN E 1 66 ? 34.348 -60.309 -25.074 1.00 40.97 234 GLN E C 1
ATOM 2313 O O . GLN E 1 66 ? 35.257 -59.532 -24.723 1.00 40.91 234 GLN E O 1
ATOM 2319 N N . ASN E 1 67 ? 33.392 -60.771 -24.251 1.00 40.89 235 ASN E N 1
ATOM 2320 C CA . ASN E 1 67 ? 33.351 -60.400 -22.824 1.00 40.37 235 ASN E CA 1
ATOM 2321 C C . ASN E 1 67 ? 34.626 -60.809 -22.138 1.00 40.61 235 ASN E C 1
ATOM 2322 O O . ASN E 1 67 ? 35.193 -60.032 -21.389 1.00 41.11 235 ASN E O 1
ATOM 2327 N N . ARG E 1 68 ? 35.112 -62.009 -22.419 1.00 40.98 236 ARG E N 1
ATOM 2328 C CA . ARG E 1 68 ? 36.328 -62.433 -21.760 1.00 41.94 236 ARG E CA 1
ATOM 2329 C C . ARG E 1 68 ? 37.514 -61.491 -22.075 1.00 42.07 236 ARG E C 1
ATOM 2330 O O . ARG E 1 68 ? 38.298 -61.165 -21.183 1.00 42.21 236 ARG E O 1
ATOM 2338 N N . ARG E 1 69 ? 37.631 -61.044 -23.322 1.00 42.09 237 ARG E N 1
ATOM 2339 C CA . ARG E 1 69 ? 38.683 -60.115 -23.691 1.00 43.06 237 ARG E CA 1
ATOM 2340 C C . ARG E 1 69 ? 38.575 -58.720 -23.025 1.00 44.94 237 ARG E C 1
ATOM 2341 O O . ARG E 1 69 ? 39.590 -58.144 -22.594 1.00 44.63 237 ARG E O 1
ATOM 2349 N N . THR E 1 70 ? 37.349 -58.183 -22.936 1.00 46.62 238 THR E N 1
ATOM 2350 C CA . THR E 1 70 ? 37.123 -56.904 -22.249 1.00 47.58 238 THR E CA 1
ATOM 2351 C C . THR E 1 70 ? 37.621 -57.003 -20.808 1.00 48.77 238 THR E C 1
ATOM 2352 O O . THR E 1 70 ? 38.379 -56.137 -20.351 1.00 49.16 238 THR E O 1
ATOM 2356 N N . LYS E 1 71 ? 37.198 -58.060 -20.112 1.00 49.90 239 LYS E N 1
ATOM 2357 C CA . LYS E 1 71 ? 37.649 -58.337 -18.757 1.00 51.58 239 LYS E CA 1
ATOM 2358 C C . LYS E 1 71 ? 39.170 -58.448 -18.733 1.00 52.66 239 LYS E C 1
ATOM 2359 O O . LYS E 1 71 ? 39.835 -57.819 -17.903 1.00 53.10 239 LYS E O 1
ATOM 2365 N N . TRP E 1 72 ? 39.721 -59.220 -19.666 1.00 53.82 240 TRP E N 1
ATOM 2366 C CA . TRP E 1 72 ? 41.158 -59.393 -19.738 1.00 55.12 240 TRP E CA 1
ATOM 2367 C C . TRP E 1 72 ? 41.840 -58.046 -19.906 1.00 55.82 240 TRP E C 1
ATOM 2368 O O . TRP E 1 72 ? 42.754 -57.722 -19.178 1.00 55.73 240 TRP E O 1
ATOM 2379 N N . ARG E 1 73 ? 41.375 -57.253 -20.859 1.00 57.55 241 ARG E N 1
ATOM 2380 C CA . ARG E 1 73 ? 42.002 -55.970 -21.152 1.00 58.78 241 ARG E CA 1
ATOM 2381 C C . ARG E 1 73 ? 41.956 -54.961 -20.009 1.00 60.59 241 ARG E C 1
ATOM 2382 O O . ARG E 1 73 ? 42.953 -54.291 -19.753 1.00 60.69 241 ARG E O 1
ATOM 2390 N N . ARG E 1 74 ? 40.819 -54.865 -19.319 1.00 62.72 242 ARG E N 1
ATOM 2391 C CA . ARG E 1 74 ? 40.689 -53.900 -18.225 1.00 65.10 242 ARG E CA 1
ATOM 2392 C C . ARG E 1 74 ? 41.384 -54.333 -16.936 1.00 66.53 242 ARG E C 1
ATOM 2393 O O . ARG E 1 74 ? 41.545 -53.522 -16.028 1.00 66.87 242 ARG E O 1
ATOM 2401 N N . GLN E 1 75 ? 41.757 -55.608 -16.844 1.00 68.59 243 GLN E N 1
ATOM 2402 C CA . GLN E 1 75 ? 42.567 -56.095 -15.725 1.00 70.53 243 GLN E CA 1
ATOM 2403 C C . GLN E 1 75 ? 44.025 -55.812 -16.017 1.00 71.99 243 GLN E C 1
ATOM 2404 O O . GLN E 1 75 ? 44.766 -55.339 -15.155 1.00 72.31 243 GLN E O 1
ATOM 2410 N N . THR E 1 76 ? 44.430 -56.132 -17.239 1.00 73.78 244 THR E N 1
ATOM 2411 C CA . THR E 1 76 ? 45.772 -55.881 -17.698 1.00 75.76 244 THR E CA 1
ATOM 2412 C C . THR E 1 76 ? 46.015 -54.397 -17.559 1.00 77.29 244 THR E C 1
ATOM 2413 O O . THR E 1 76 ? 46.808 -53.966 -16.711 1.00 77.50 244 THR E O 1
ATOM 2417 N N . ALA E 1 77 ? 45.270 -53.623 -18.348 1.00 79.24 245 ALA E N 1
ATOM 2418 C CA . ALA E 1 77 ? 45.502 -52.189 -18.499 1.00 80.80 245 ALA E CA 1
ATOM 2419 C C . ALA E 1 77 ? 45.334 -51.381 -17.214 1.00 82.04 245 ALA E C 1
ATOM 2420 O O . ALA E 1 77 ? 45.812 -50.252 -17.153 1.00 82.63 245 ALA E O 1
ATOM 2422 N N . GLU E 1 78 ? 44.681 -51.939 -16.191 1.00 83.42 246 GLU E N 1
ATOM 2423 C CA . GLU E 1 78 ? 44.568 -51.219 -14.906 1.00 84.64 246 GLU E CA 1
ATOM 2424 C C . GLU E 1 78 ? 45.528 -51.703 -13.809 1.00 85.32 246 GLU E C 1
ATOM 2425 O O . GLU E 1 78 ? 46.006 -50.879 -13.027 1.00 85.75 246 GLU E O 1
ATOM 2431 N N . GLU E 1 79 ? 45.811 -53.018 -13.780 1.00 85.99 247 GLU E N 1
ATOM 2432 C CA . GLU E 1 79 ? 46.620 -53.682 -12.723 1.00 86.55 247 GLU E CA 1
ATOM 2433 C C . GLU E 1 79 ? 47.343 -52.773 -11.717 1.00 86.62 247 GLU E C 1
ATOM 2434 O O . GLU E 1 79 ? 48.269 -52.028 -12.070 1.00 86.87 247 GLU E O 1
ATOM 2440 N N . ARG F 2 7 ? 37.658 -62.290 0.228 1.00 87.15 86 ARG F N 1
ATOM 2441 C CA . ARG F 2 7 ? 38.948 -61.727 -0.282 1.00 87.21 86 ARG F CA 1
ATOM 2442 C C . ARG F 2 7 ? 38.882 -61.255 -1.756 1.00 86.83 86 ARG F C 1
ATOM 2443 O O . ARG F 2 7 ? 39.907 -60.877 -2.332 1.00 87.14 86 ARG F O 1
ATOM 2451 N N . ARG F 2 8 ? 37.692 -61.273 -2.365 1.00 86.02 87 ARG F N 1
ATOM 2452 C CA . ARG F 2 8 ? 37.505 -60.568 -3.637 1.00 85.02 87 ARG F CA 1
ATOM 2453 C C . ARG F 2 8 ? 37.433 -59.076 -3.347 1.00 84.69 87 ARG F C 1
ATOM 2454 O O . ARG F 2 8 ? 36.737 -58.646 -2.432 1.00 84.58 87 ARG F O 1
ATOM 2462 N N . TYR F 2 9 ? 38.156 -58.292 -4.131 1.00 84.31 88 TYR F N 1
ATOM 2463 C CA . TYR F 2 9 ? 38.329 -56.881 -3.846 1.00 84.07 88 TYR F CA 1
ATOM 2464 C C . TYR F 2 9 ? 37.065 -56.035 -4.047 1.00 83.73 88 TYR F C 1
ATOM 2465 O O . TYR F 2 9 ? 36.249 -56.293 -4.941 1.00 83.80 88 TYR F O 1
ATOM 2474 N N . ARG F 2 10 ? 36.913 -55.039 -3.180 1.00 83.13 89 ARG F N 1
ATOM 2475 C CA . ARG F 2 10 ? 35.876 -54.023 -3.306 1.00 82.66 89 ARG F CA 1
ATOM 2476 C C . ARG F 2 10 ? 36.484 -52.690 -2.924 1.00 82.96 89 ARG F C 1
ATOM 2477 O O . ARG F 2 10 ? 37.304 -52.614 -2.005 1.00 83.16 89 ARG F O 1
ATOM 2485 N N . THR F 2 11 ? 36.081 -51.639 -3.626 1.00 83.04 90 THR F N 1
ATOM 2486 C CA . THR F 2 11 ? 36.572 -50.311 -3.324 1.00 83.08 90 THR F CA 1
ATOM 2487 C C . THR F 2 11 ? 35.572 -49.600 -2.411 1.00 83.01 90 THR F C 1
ATOM 2488 O O . THR F 2 11 ? 34.363 -49.869 -2.476 1.00 83.12 90 THR F O 1
ATOM 2492 N N . THR F 2 12 ? 36.093 -48.739 -1.529 1.00 82.81 91 THR F N 1
ATOM 2493 C CA . THR F 2 12 ? 35.272 -47.793 -0.752 1.00 82.42 91 THR F CA 1
ATOM 2494 C C . THR F 2 12 ? 35.808 -46.358 -0.937 1.00 81.86 91 THR F C 1
ATOM 2495 O O . THR F 2 12 ? 36.908 -46.029 -0.501 1.00 81.63 91 THR F O 1
ATOM 2499 N N . PHE F 2 13 ? 35.015 -45.527 -1.608 1.00 81.41 92 PHE F N 1
ATOM 2500 C CA . PHE F 2 13 ? 35.431 -44.189 -2.052 1.00 81.03 92 PHE F CA 1
ATOM 2501 C C . PHE F 2 13 ? 35.437 -43.180 -0.918 1.00 80.69 92 PHE F C 1
ATOM 2502 O O . PHE F 2 13 ? 34.487 -43.135 -0.134 1.00 80.96 92 PHE F O 1
ATOM 2510 N N . THR F 2 14 ? 36.479 -42.347 -0.850 1.00 80.30 93 THR F N 1
ATOM 2511 C CA . THR F 2 14 ? 36.511 -41.248 0.131 1.00 79.74 93 THR F CA 1
ATOM 2512 C C . THR F 2 14 ? 35.345 -40.307 -0.131 1.00 79.60 93 THR F C 1
ATOM 2513 O O . THR F 2 14 ? 34.971 -40.072 -1.284 1.00 79.55 93 THR F O 1
ATOM 2517 N N . SER F 2 15 ? 34.770 -39.787 0.947 1.00 79.26 94 SER F N 1
ATOM 2518 C CA . SER F 2 15 ? 33.641 -38.871 0.863 1.00 79.05 94 SER F CA 1
ATOM 2519 C C . SER F 2 15 ? 33.827 -37.822 -0.236 1.00 78.50 94 SER F C 1
ATOM 2520 O O . SER F 2 15 ? 32.842 -37.400 -0.865 1.00 78.48 94 SER F O 1
ATOM 2523 N N . PHE F 2 16 ? 35.085 -37.413 -0.453 1.00 77.58 95 PHE F N 1
ATOM 2524 C CA . PHE F 2 16 ? 35.432 -36.403 -1.456 1.00 76.70 95 PHE F CA 1
ATOM 2525 C C . PHE F 2 16 ? 35.072 -36.851 -2.868 1.00 75.87 95 PHE F C 1
ATOM 2526 O O . PHE F 2 16 ? 34.264 -36.198 -3.544 1.00 75.76 95 PHE F O 1
ATOM 2534 N N . GLN F 2 17 ? 35.679 -37.959 -3.302 1.00 74.74 96 GLN F N 1
ATOM 2535 C CA . GLN F 2 17 ? 35.394 -38.535 -4.616 1.00 73.16 96 GLN F CA 1
ATOM 2536 C C . GLN F 2 17 ? 33.933 -38.965 -4.703 1.00 72.93 96 GLN F C 1
ATOM 2537 O O . GLN F 2 17 ? 33.262 -38.738 -5.714 1.00 72.85 96 GLN F O 1
ATOM 2543 N N . LEU F 2 18 ? 33.439 -39.552 -3.622 1.00 72.33 97 LEU F N 1
ATOM 2544 C CA . LEU F 2 18 ? 32.060 -39.973 -3.545 1.00 72.29 97 LEU F CA 1
ATOM 2545 C C . LEU F 2 18 ? 31.115 -38.856 -4.013 1.00 72.22 97 LEU F C 1
ATOM 2546 O O . LEU F 2 18 ? 30.395 -39.013 -5.010 1.00 72.08 97 LEU F O 1
ATOM 2551 N N . GLU F 2 19 ? 31.157 -37.716 -3.326 1.00 72.05 98 GLU F N 1
ATOM 2552 C CA . GLU F 2 19 ? 30.233 -36.617 -3.607 1.00 72.17 98 GLU F CA 1
ATOM 2553 C C . GLU F 2 19 ? 30.542 -35.912 -4.932 1.00 71.88 98 GLU F C 1
ATOM 2554 O O . GLU F 2 19 ? 29.658 -35.287 -5.537 1.00 72.04 98 GLU F O 1
ATOM 2560 N N . GLU F 2 20 ? 31.796 -35.991 -5.366 1.00 71.20 99 GLU F N 1
ATOM 2561 C CA . GLU F 2 20 ? 32.178 -35.453 -6.666 1.00 70.84 99 GLU F CA 1
ATOM 2562 C C . GLU F 2 20 ? 31.488 -36.218 -7.795 1.00 70.01 99 GLU F C 1
ATOM 2563 O O . GLU F 2 20 ? 30.911 -35.627 -8.710 1.00 69.74 99 GLU F O 1
ATOM 2569 N N . LEU F 2 21 ? 31.540 -37.540 -7.699 1.00 69.15 100 LEU F N 1
ATOM 2570 C CA . LEU F 2 21 ? 30.846 -38.411 -8.623 1.00 68.58 100 LEU F CA 1
ATOM 2571 C C . LEU F 2 21 ? 29.365 -38.070 -8.652 1.00 67.94 100 LEU F C 1
ATOM 2572 O O . LEU F 2 21 ? 28.736 -38.050 -9.719 1.00 67.57 100 LEU F O 1
ATOM 2577 N N . GLU F 2 22 ? 28.826 -37.778 -7.471 1.00 67.24 101 GLU F N 1
ATOM 2578 C CA . GLU F 2 22 ? 27.454 -37.305 -7.345 1.00 66.68 101 GLU F CA 1
ATOM 2579 C C . GLU F 2 22 ? 27.247 -35.973 -8.051 1.00 66.03 101 GLU F C 1
ATOM 2580 O O . GLU F 2 22 ? 26.211 -35.763 -8.673 1.00 65.83 101 GLU F O 1
ATOM 2586 N N . LYS F 2 23 ? 28.233 -35.084 -7.967 1.00 65.40 102 LYS F N 1
ATOM 2587 C CA . LYS F 2 23 ? 28.143 -33.793 -8.642 1.00 65.14 102 LYS F CA 1
ATOM 2588 C C . LYS F 2 23 ? 28.166 -34.001 -10.158 1.00 64.24 102 LYS F C 1
ATOM 2589 O O . LYS F 2 23 ? 27.390 -33.377 -10.901 1.00 64.05 102 LYS F O 1
ATOM 2595 N N . ALA F 2 24 ? 29.052 -34.895 -10.601 1.00 63.05 103 ALA F N 1
ATOM 2596 C CA . ALA F 2 24 ? 29.186 -35.228 -12.011 1.00 61.57 103 ALA F CA 1
ATOM 2597 C C . ALA F 2 24 ? 27.891 -35.825 -12.555 1.00 60.69 103 ALA F C 1
ATOM 2598 O O . ALA F 2 24 ? 27.470 -35.516 -13.672 1.00 60.51 103 ALA F O 1
ATOM 2600 N N . PHE F 2 25 ? 27.249 -36.666 -11.755 1.00 59.59 104 PHE F N 1
ATOM 2601 C CA . PHE F 2 25 ? 25.988 -37.273 -12.165 1.00 58.74 104 PHE F CA 1
ATOM 2602 C C . PHE F 2 25 ? 24.875 -36.252 -12.323 1.00 58.34 104 PHE F C 1
ATOM 2603 O O . PHE F 2 25 ? 24.063 -36.358 -13.242 1.00 58.11 104 PHE F O 1
ATOM 2611 N N . SER F 2 26 ? 24.844 -35.265 -11.432 1.00 58.29 105 SER F N 1
ATOM 2612 C CA . SER F 2 26 ? 23.837 -34.202 -11.517 1.00 58.41 105 SER F CA 1
ATOM 2613 C C . SER F 2 26 ? 23.897 -33.426 -12.824 1.00 58.11 105 SER F C 1
ATOM 2614 O O . SER F 2 26 ? 22.846 -33.025 -13.316 1.00 58.53 105 SER F O 1
ATOM 2617 N N . ARG F 2 27 ? 25.098 -33.245 -13.392 1.00 57.68 106 ARG F N 1
ATOM 2618 C CA . ARG F 2 27 ? 25.255 -32.717 -14.774 1.00 57.48 106 ARG F CA 1
ATOM 2619 C C . ARG F 2 27 ? 24.756 -33.687 -15.849 1.00 56.66 106 ARG F C 1
ATOM 2620 O O . ARG F 2 27 ? 23.861 -33.337 -16.612 1.00 56.64 106 ARG F O 1
ATOM 2628 N N . THR F 2 28 ? 25.345 -34.883 -15.922 1.00 55.86 107 THR F N 1
ATOM 2629 C CA . THR F 2 28 ? 24.944 -35.889 -16.924 1.00 55.52 107 THR F CA 1
ATOM 2630 C C . THR F 2 28 ? 24.914 -37.301 -16.363 1.00 54.37 107 THR F C 1
ATOM 2631 O O . THR F 2 28 ? 25.789 -37.683 -15.578 1.00 53.82 107 THR F O 1
ATOM 2635 N N . HIS F 2 29 ? 23.927 -38.076 -16.814 1.00 53.33 108 HIS F N 1
ATOM 2636 C CA . HIS F 2 29 ? 23.811 -39.477 -16.453 1.00 52.61 108 HIS F CA 1
ATOM 2637 C C . HIS F 2 29 ? 24.779 -40.306 -17.272 1.00 52.23 108 HIS F C 1
ATOM 2638 O O . HIS F 2 29 ? 25.268 -41.341 -16.815 1.00 52.42 108 HIS F O 1
ATOM 2645 N N . TYR F 2 30 ? 25.038 -39.849 -18.494 1.00 51.53 109 TYR F N 1
ATOM 2646 C CA . TYR F 2 30 ? 25.841 -40.580 -19.459 1.00 50.44 109 TYR F CA 1
ATOM 2647 C C . TYR F 2 30 ? 27.131 -39.868 -19.844 1.00 50.11 109 TYR F C 1
ATOM 2648 O O . TYR F 2 30 ? 27.315 -39.498 -21.014 1.00 50.41 109 TYR F O 1
ATOM 2657 N N . PRO F 2 31 ? 28.064 -39.715 -18.894 1.00 49.54 110 PRO F N 1
ATOM 2658 C CA . PRO F 2 31 ? 29.283 -39.063 -19.342 1.00 49.64 110 PRO F CA 1
ATOM 2659 C C . PRO F 2 31 ? 29.927 -39.966 -20.389 1.00 50.19 110 PRO F C 1
ATOM 2660 O O . PRO F 2 31 ? 29.736 -41.189 -20.348 1.00 50.94 110 PRO F O 1
ATOM 2664 N N . ASP F 2 32 ? 30.631 -39.378 -21.346 1.00 50.28 111 ASP F N 1
ATOM 2665 C CA . ASP F 2 32 ? 31.400 -40.154 -22.296 1.00 50.40 111 ASP F CA 1
ATOM 2666 C C . ASP F 2 32 ? 32.750 -40.537 -21.659 1.00 50.39 111 ASP F C 1
ATOM 2667 O O . ASP F 2 32 ? 33.066 -40.093 -20.547 1.00 50.58 111 ASP F O 1
ATOM 2672 N N . VAL F 2 33 ? 33.532 -41.369 -22.345 1.00 50.25 112 VAL F N 1
ATOM 2673 C CA . VAL F 2 33 ? 34.768 -41.884 -21.762 1.00 50.07 112 VAL F CA 1
ATOM 2674 C C . VAL F 2 33 ? 35.649 -40.735 -21.360 1.00 49.92 112 VAL F C 1
ATOM 2675 O O . VAL F 2 33 ? 36.166 -40.711 -20.241 1.00 50.23 112 VAL F O 1
ATOM 2679 N N . PHE F 2 34 ? 35.807 -39.783 -22.277 1.00 49.41 113 PHE F N 1
ATOM 2680 C CA . PHE F 2 34 ? 36.724 -38.674 -22.078 1.00 49.00 113 PHE F CA 1
ATOM 2681 C C . PHE F 2 34 ? 36.328 -37.873 -20.853 1.00 49.53 113 PHE F C 1
ATOM 2682 O O . PHE F 2 34 ? 37.191 -37.374 -20.127 1.00 50.06 113 PHE F O 1
ATOM 2690 N N . THR F 2 35 ? 35.036 -37.795 -20.575 1.00 49.63 114 THR F N 1
ATOM 2691 C CA . THR F 2 35 ? 34.629 -37.173 -19.335 1.00 50.21 114 THR F CA 1
ATOM 2692 C C . THR F 2 35 ? 35.057 -37.995 -18.125 1.00 50.89 114 THR F C 1
ATOM 2693 O O . THR F 2 35 ? 35.564 -37.446 -17.138 1.00 50.78 114 THR F O 1
ATOM 2697 N N . ARG F 2 36 ? 34.893 -39.314 -18.212 1.00 52.04 115 ARG F N 1
ATOM 2698 C CA . ARG F 2 36 ? 35.154 -40.178 -17.058 1.00 53.00 115 ARG F CA 1
ATOM 2699 C C . ARG F 2 36 ? 36.641 -40.285 -16.763 1.00 54.05 115 ARG F C 1
ATOM 2700 O O . ARG F 2 36 ? 37.052 -40.202 -15.591 1.00 53.90 115 ARG F O 1
ATOM 2708 N N . GLU F 2 37 ? 37.430 -40.436 -17.832 1.00 55.52 116 GLU F N 1
ATOM 2709 C CA . GLU F 2 37 ? 38.891 -40.298 -17.797 1.00 56.99 116 GLU F CA 1
ATOM 2710 C C . GLU F 2 37 ? 39.251 -39.071 -16.988 1.00 57.88 116 GLU F C 1
ATOM 2711 O O . GLU F 2 37 ? 39.875 -39.165 -15.932 1.00 57.86 116 GLU F O 1
ATOM 2717 N N . GLU F 2 38 ? 38.831 -37.917 -17.505 1.00 59.00 117 GLU F N 1
ATOM 2718 C CA . GLU F 2 38 ? 39.128 -36.634 -16.900 1.00 60.36 117 GLU F CA 1
ATOM 2719 C C . GLU F 2 38 ? 38.717 -36.601 -15.426 1.00 60.54 117 GLU F C 1
ATOM 2720 O O . GLU F 2 38 ? 39.459 -36.077 -14.585 1.00 60.40 117 GLU F O 1
ATOM 2726 N N . LEU F 2 39 ? 37.565 -37.192 -15.108 1.00 61.04 118 LEU F N 1
ATOM 2727 C CA . LEU F 2 39 ? 37.122 -37.270 -13.714 1.00 61.54 118 LEU F CA 1
ATOM 2728 C C . LEU F 2 39 ? 38.075 -38.125 -12.864 1.00 62.30 118 LEU F C 1
ATOM 2729 O O . LEU F 2 39 ? 38.535 -37.680 -11.803 1.00 62.03 118 LEU F O 1
ATOM 2734 N N . ALA F 2 40 ? 38.367 -39.343 -13.340 1.00 63.18 119 ALA F N 1
ATOM 2735 C CA . ALA F 2 40 ? 39.206 -40.312 -12.602 1.00 63.87 119 ALA F CA 1
ATOM 2736 C C . ALA F 2 40 ? 40.569 -39.739 -12.303 1.00 64.30 119 ALA F C 1
ATOM 2737 O O . ALA F 2 40 ? 41.109 -39.922 -11.214 1.00 64.19 119 ALA F O 1
ATOM 2739 N N . MET F 2 41 ? 41.102 -39.034 -13.297 1.00 65.36 120 MET F N 1
ATOM 2740 C CA . MET F 2 41 ? 42.409 -38.398 -13.232 1.00 66.43 120 MET F CA 1
ATOM 2741 C C . MET F 2 41 ? 42.334 -37.286 -12.199 1.00 66.53 120 MET F C 1
ATOM 2742 O O . MET F 2 41 ? 43.323 -36.963 -11.558 1.00 67.11 120 MET F O 1
ATOM 2747 N N . LYS F 2 42 ? 41.142 -36.732 -12.016 1.00 66.70 121 LYS F N 1
ATOM 2748 C CA . LYS F 2 42 ? 40.930 -35.656 -11.062 1.00 66.71 121 LYS F CA 1
ATOM 2749 C C . LYS F 2 42 ? 40.771 -36.190 -9.633 1.00 66.57 121 LYS F C 1
ATOM 2750 O O . LYS F 2 42 ? 41.286 -35.598 -8.697 1.00 66.71 121 LYS F O 1
ATOM 2756 N N . ILE F 2 43 ? 40.062 -37.298 -9.450 1.00 66.43 122 ILE F N 1
ATOM 2757 C CA . ILE F 2 43 ? 39.784 -37.771 -8.081 1.00 66.00 122 ILE F CA 1
ATOM 2758 C C . ILE F 2 43 ? 40.563 -39.020 -7.662 1.00 66.07 122 ILE F C 1
ATOM 2759 O O . ILE F 2 43 ? 40.200 -39.692 -6.693 1.00 65.89 122 ILE F O 1
ATOM 2764 N N . GLY F 2 44 ? 41.648 -39.301 -8.385 1.00 66.05 123 GLY F N 1
ATOM 2765 C CA . GLY F 2 44 ? 42.481 -40.483 -8.145 1.00 65.82 123 GLY F CA 1
ATOM 2766 C C . GLY F 2 44 ? 41.702 -41.790 -8.169 1.00 65.60 123 GLY F C 1
ATOM 2767 O O . GLY F 2 44 ? 41.467 -42.394 -7.110 1.00 65.82 123 GLY F O 1
ATOM 2768 N N . LEU F 2 45 ? 41.278 -42.211 -9.364 1.00 64.76 124 LEU F N 1
ATOM 2769 C CA . LEU F 2 45 ? 40.626 -43.513 -9.552 1.00 64.24 124 LEU F CA 1
ATOM 2770 C C . LEU F 2 45 ? 40.886 -44.064 -10.940 1.00 63.86 124 LEU F C 1
ATOM 2771 O O . LEU F 2 45 ? 41.428 -43.365 -11.794 1.00 64.14 124 LEU F O 1
ATOM 2776 N N . THR F 2 46 ? 40.494 -45.315 -11.169 1.00 63.21 125 THR F N 1
ATOM 2777 C CA . THR F 2 46 ? 40.527 -45.868 -12.521 1.00 62.53 125 THR F CA 1
ATOM 2778 C C . THR F 2 46 ? 39.249 -45.486 -13.246 1.00 62.03 125 THR F C 1
ATOM 2779 O O . THR F 2 46 ? 38.159 -45.438 -12.652 1.00 62.18 125 THR F O 1
ATOM 2783 N N . GLU F 2 47 ? 39.374 -45.211 -14.534 1.00 61.03 126 GLU F N 1
ATOM 2784 C CA . GLU F 2 47 ? 38.192 -44.945 -15.319 1.00 60.29 126 GLU F CA 1
ATOM 2785 C C . GLU F 2 47 ? 37.219 -46.115 -15.130 1.00 59.39 126 GLU F C 1
ATOM 2786 O O . GLU F 2 47 ? 36.015 -45.912 -14.928 1.00 59.40 126 GLU F O 1
ATOM 2792 N N . ALA F 2 48 ? 37.752 -47.336 -15.150 1.00 58.04 127 ALA F N 1
ATOM 2793 C CA . ALA F 2 48 ? 36.910 -48.516 -15.013 1.00 56.76 127 ALA F CA 1
ATOM 2794 C C . ALA F 2 48 ? 36.045 -48.453 -13.739 1.00 55.75 127 ALA F C 1
ATOM 2795 O O . ALA F 2 48 ? 34.834 -48.653 -13.819 1.00 55.61 127 ALA F O 1
ATOM 2797 N N . ARG F 2 49 ? 36.657 -48.133 -12.595 1.00 54.46 128 ARG F N 1
ATOM 2798 C CA . ARG F 2 49 ? 35.925 -47.907 -11.341 1.00 53.56 128 ARG F CA 1
ATOM 2799 C C . ARG F 2 49 ? 34.763 -46.906 -11.483 1.00 53.14 128 ARG F C 1
ATOM 2800 O O . ARG F 2 49 ? 33.640 -47.166 -11.026 1.00 52.60 128 ARG F O 1
ATOM 2808 N N . ILE F 2 50 ? 35.023 -45.789 -12.159 1.00 52.71 129 ILE F N 1
ATOM 2809 C CA . ILE F 2 50 ? 33.966 -44.823 -12.459 1.00 52.64 129 ILE F CA 1
ATOM 2810 C C . ILE F 2 50 ? 32.905 -45.342 -13.443 1.00 52.53 129 ILE F C 1
ATOM 2811 O O . ILE F 2 50 ? 31.695 -45.110 -13.257 1.00 52.83 129 ILE F O 1
ATOM 2816 N N . GLN F 2 51 ? 33.333 -46.039 -14.485 1.00 51.77 130 GLN F N 1
ATOM 2817 C CA . GLN F 2 51 ? 32.356 -46.572 -15.411 1.00 51.54 130 GLN F CA 1
ATOM 2818 C C . GLN F 2 51 ? 31.357 -47.475 -14.673 1.00 51.05 130 GLN F C 1
ATOM 2819 O O . GLN F 2 51 ? 30.155 -47.467 -14.954 1.00 50.77 130 GLN F O 1
ATOM 2825 N N . VAL F 2 52 ? 31.864 -48.224 -13.700 1.00 50.63 131 VAL F N 1
ATOM 2826 C CA . VAL F 2 52 ? 31.049 -49.132 -12.921 1.00 49.92 131 VAL F CA 1
ATOM 2827 C C . VAL F 2 52 ? 30.151 -48.306 -12.017 1.00 50.33 131 VAL F C 1
ATOM 2828 O O . VAL F 2 52 ? 28.941 -48.537 -11.947 1.00 49.89 131 VAL F O 1
ATOM 2832 N N . TRP F 2 53 ? 30.745 -47.327 -11.336 1.00 50.89 132 TRP F N 1
ATOM 2833 C CA . TRP F 2 53 ? 29.964 -46.409 -10.514 1.00 51.11 132 TRP F CA 1
ATOM 2834 C C . TRP F 2 53 ? 28.751 -45.848 -11.269 1.00 50.58 132 TRP F C 1
ATOM 2835 O O . TRP F 2 53 ? 27.628 -45.897 -10.774 1.00 50.86 132 TRP F O 1
ATOM 2846 N N . PHE F 2 54 ? 28.959 -45.333 -12.474 1.00 49.77 133 PHE F N 1
ATOM 2847 C CA . PHE F 2 54 ? 27.817 -44.831 -13.239 1.00 49.47 133 PHE F CA 1
ATOM 2848 C C . PHE F 2 54 ? 26.781 -45.901 -13.634 1.00 49.01 133 PHE F C 1
ATOM 2849 O O . PHE F 2 54 ? 25.588 -45.608 -13.718 1.00 48.62 133 PHE F O 1
ATOM 2857 N N . GLN F 2 55 ? 27.240 -47.129 -13.870 1.00 48.83 134 GLN F N 1
ATOM 2858 C CA . GLN F 2 55 ? 26.344 -48.242 -14.173 1.00 48.26 134 GLN F CA 1
ATOM 2859 C C . GLN F 2 55 ? 25.398 -48.494 -13.013 1.00 48.01 134 GLN F C 1
ATOM 2860 O O . GLN F 2 55 ? 24.189 -48.593 -13.209 1.00 47.50 134 GLN F O 1
ATOM 2866 N N . ASN F 2 56 ? 25.948 -48.525 -11.804 1.00 48.13 135 ASN F N 1
ATOM 2867 C CA . ASN F 2 56 ? 25.156 -48.757 -10.599 1.00 48.66 135 ASN F CA 1
ATOM 2868 C C . ASN F 2 56 ? 24.270 -47.586 -10.237 1.00 49.40 135 ASN F C 1
ATOM 2869 O O . ASN F 2 56 ? 23.098 -47.785 -9.873 1.00 49.39 135 ASN F O 1
ATOM 2874 N N . ARG F 2 57 ? 24.829 -46.371 -10.337 1.00 49.81 136 ARG F N 1
ATOM 2875 C CA . ARG F 2 57 ? 24.096 -45.151 -10.012 1.00 49.69 136 ARG F CA 1
ATOM 2876 C C . ARG F 2 57 ? 22.941 -44.904 -10.986 1.00 49.78 136 ARG F C 1
ATOM 2877 O O . ARG F 2 57 ? 21.870 -44.474 -10.567 1.00 50.23 136 ARG F O 1
ATOM 2885 N N . ARG F 2 58 ? 23.147 -45.188 -12.271 1.00 49.92 137 ARG F N 1
ATOM 2886 C CA . ARG F 2 58 ? 22.064 -45.127 -13.252 1.00 50.36 137 ARG F CA 1
ATOM 2887 C C . ARG F 2 58 ? 21.036 -46.181 -12.928 1.00 50.89 137 ARG F C 1
ATOM 2888 O O . ARG F 2 58 ? 19.853 -45.987 -13.184 1.00 51.15 137 ARG F O 1
ATOM 2896 N N . ALA F 2 59 ? 21.489 -47.319 -12.398 1.00 51.28 138 ALA F N 1
ATOM 2897 C CA . ALA F 2 59 ? 20.569 -48.406 -12.082 1.00 51.53 138 ALA F CA 1
ATOM 2898 C C . ALA F 2 59 ? 19.692 -48.011 -10.904 1.00 51.71 138 ALA F C 1
ATOM 2899 O O . ALA F 2 59 ? 18.494 -48.282 -10.903 1.00 51.53 138 ALA F O 1
ATOM 2901 N N . LYS F 2 60 ? 20.302 -47.359 -9.916 1.00 52.16 139 LYS F N 1
ATOM 2902 C CA . LYS F 2 60 ? 19.586 -46.895 -8.731 1.00 52.92 139 LYS F CA 1
ATO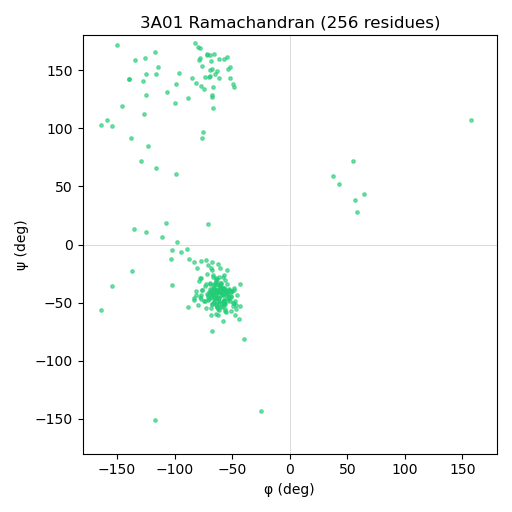M 2903 C C . LYS F 2 60 ? 18.610 -45.780 -9.070 1.00 53.40 139 LYS F C 1
ATOM 2904 O O . LYS F 2 60 ? 17.477 -45.785 -8.589 1.00 53.66 139 LYS F O 1
ATOM 2910 N N . TRP F 2 61 ? 19.053 -44.832 -9.893 1.00 53.55 140 TRP F N 1
ATOM 2911 C CA . TRP F 2 61 ? 18.188 -43.767 -10.365 1.00 54.10 140 TRP F CA 1
ATOM 2912 C C . TRP F 2 61 ? 16.992 -44.376 -11.084 1.00 54.84 140 TRP F C 1
ATOM 2913 O O . TRP F 2 61 ? 15.872 -43.884 -10.973 1.00 55.07 140 TRP F O 1
ATOM 2924 N N . ARG F 2 62 ? 17.245 -45.456 -11.817 1.00 55.85 141 ARG F N 1
ATOM 2925 C CA . ARG F 2 62 ? 16.237 -46.097 -12.667 1.00 56.63 141 ARG F CA 1
ATOM 2926 C C . ARG F 2 62 ? 15.102 -46.680 -11.842 1.00 56.99 141 ARG F C 1
ATOM 2927 O O . ARG F 2 62 ? 13.954 -46.664 -12.264 1.00 56.79 141 ARG F O 1
ATOM 2935 N N . LYS F 2 63 ? 15.435 -47.187 -10.657 1.00 58.02 142 LYS F N 1
ATOM 2936 C CA . LYS F 2 63 ? 14.450 -47.843 -9.790 1.00 58.92 142 LYS F CA 1
ATOM 2937 C C . LYS F 2 63 ? 13.801 -46.935 -8.731 1.00 59.32 142 LYS F C 1
ATOM 2938 O O . LYS F 2 63 ? 12.869 -47.354 -8.049 1.00 59.40 142 LYS F O 1
ATOM 2944 N N . GLN F 2 64 ? 14.271 -45.695 -8.602 1.00 59.60 143 GLN F N 1
ATOM 2945 C CA . GLN F 2 64 ? 13.752 -44.824 -7.553 1.00 60.08 143 GLN F CA 1
ATOM 2946 C C . GLN F 2 64 ? 13.462 -43.377 -7.979 1.00 59.98 143 GLN F C 1
ATOM 2947 O O . GLN F 2 64 ? 12.664 -42.685 -7.356 1.00 60.39 143 GLN F O 1
ATOM 2953 N N . GLU F 2 65 ? 14.095 -42.901 -9.030 1.00 59.90 144 GLU F N 1
ATOM 2954 C CA . GLU F 2 65 ? 13.880 -41.512 -9.379 1.00 59.73 144 GLU F CA 1
ATOM 2955 C C . GLU F 2 65 ? 12.949 -41.396 -10.565 1.00 59.79 144 GLU F C 1
ATOM 2956 O O . GLU F 2 65 ? 12.442 -40.323 -10.865 1.00 59.60 144 GLU F O 1
ATOM 2962 N N . LYS F 2 66 ? 12.712 -42.521 -11.219 1.00 60.15 145 LYS F N 1
ATOM 2963 C CA . LYS F 2 66 ? 11.881 -42.561 -12.401 1.00 61.05 145 LYS F CA 1
ATOM 2964 C C . LYS F 2 66 ? 10.422 -42.778 -12.003 1.00 61.48 145 LYS F C 1
ATOM 2965 O O . LYS F 2 66 ? 10.112 -43.701 -11.273 1.00 61.71 145 LYS F O 1
ATOM 2971 N N . VAL F 2 67 ? 9.529 -41.909 -12.463 1.00 62.32 146 VAL F N 1
ATOM 2972 C CA . VAL F 2 67 ? 8.096 -42.025 -12.131 1.00 62.79 146 VAL F CA 1
ATOM 2973 C C . VAL F 2 67 ? 7.542 -43.412 -12.463 1.00 63.05 146 VAL F C 1
ATOM 2974 O O . VAL F 2 67 ? 7.760 -43.920 -13.565 1.00 63.65 146 VAL F O 1
#

CATH classification: 1.10.10.60

Secondary structure (DSSP, 8-state):
-------STTSPPP----------HHHHHHHHHHHHH-S---HHHHHHHHHTTT--HHHHHHHHHHHHHHHHHHHT--/----PPPPHHHHHHHHHHHHH-SS--HHHHHHHHHHHT--HHHHHHHHHHHHHHHH-/--GGGS-----PPPHHHHHHHHHHHHH-SS--HHHHHHHHHHHT--HHHHHHHHHHHHHHHHHHHTT-/--------HHHHHHHHHHHHH-SS--HHHHHHHHHHHT--HHHHHHHHHHHHHHHHHHT--

Foldseek 3Di:
DCPDDDDDVPDDDDDDPDDDDDADVVLVVVLVVCCVVDLDDDQVVLCVNCVVSVHDSVVSVVVSVVVVVVVVCVVPVD/DPDDDDADPVLVVVLVVVCVVPLDDDQVVLCVSCVVRVHHSVVSVVVSVVVVVVVVD/DDDVPDDDDDPPADPVLVVVLVVVCVVPLDDDQVRQVVNCVVRVHDSVVSVVVSVVVVVVVCCVVVPD/DPDDDDADPVLVVVLVVVVVVDLDDDLVVLVVSCVVRVHDSVVSVVVSVVVVVVCVVPVDD